Protein AF-A0A3M7MZZ8-F1 (afdb_monomer)

Sequence (251 aa):
MIARHSQVLQLNIEHDYDIMGRKTQTSWASGENPQFSILDRGLRELEDSIPDNFKMSAENTYLFKSCARLNLYFGLHILIAQSFNDLYRIGVSQLVFPYHATKWIRENAPREFIKDAHRMCASKAVYIGSLLKDIWHCDKSSIVDVPYVQHAQVCSSVLVSSLISWKEPEPLLPEVSYQDYRETLESNVRILAYLKKYIKADLYYESANQALKRFNEAFSPTMMVQPQHHRHGSWTATTQVNSGSSNLTLV

Secondary structure (DSSP, 8-state):
-HHHHHHHHHHHHHHHHHHHTS-----GGGSS-HHHHHHHHHHHHHHHT--GGGSS-HHHHHHHHHTT-HHHHHHHHHHHHHHHHHHHGGGSTTSSSSGGGGHHHHHHS-HHHHHHHHHHHHHHHHHHHHHHHHHHHH-GGGG-SHHHHHHHHHHHHHHHHHHHH---SS-SSTTS-HHHHHHHHHHHHHHHHHHTTTS--HHHHHHHHHHHHHHHHHS-GGGS-PPP-----------------------

Foldseek 3Di:
DVVVVVVVLVVVLVVVCVVLVPDDPPPCVVPDPVVLVVLVVVLVVVVVPQDPLLDDDPVSCVVCVVVVNNLVSLVVLLVSLVSLLSSLVLLFAPLRPPRVSSVCVVVPPDPVSSLVSLLSLQVSLLVNLVSLLVCCVSPLVSCQDPVNLVSLLSSLQSNLRSQVRDDDPDDSDVVADLVSNLVSLVSSLVSLVVNVVRDVRVVSSVSSVVSSVSSCVRDPPVVVDDDDDDDDDDDDDDDDDDDDDDDDDDD

Nearest PDB structures (foldseek):
  1bg1-assembly1_A  TM=2.992E-01  e=1.404E-01  Mus musculus
  5a6c-assembly2_A  TM=2.402E-01  e=2.350E+00  Homo sapiens
  4hax-assembly1_C  TM=3.143E-01  e=8.178E+00  Saccharomyces cerevisiae
  4hat-assembly1_C  TM=2.785E-01  e=9.838E+00  Saccharomyces cerevisiae

pLDDT: mean 80.53, std 25.8, range [26.39, 98.81]

Radius of gyration: 26.58 Å; Cα contacts (8 Å, |Δi|>4): 213; chains: 1; bounding box: 49×80×91 Å

Structure (mmCIF, N/CA/C/O backbone):
data_AF-A0A3M7MZZ8-F1
#
_entry.id   AF-A0A3M7MZZ8-F1
#
loop_
_atom_site.group_PDB
_atom_site.id
_atom_site.type_symbol
_atom_site.label_atom_id
_atom_site.label_alt_id
_atom_site.label_comp_id
_atom_site.label_asym_id
_atom_site.label_entity_id
_atom_site.label_seq_id
_atom_site.pdbx_PDB_ins_code
_atom_site.Cartn_x
_atom_site.Cartn_y
_atom_site.Cartn_z
_atom_site.occupancy
_atom_site.B_iso_or_equiv
_atom_site.auth_seq_id
_atom_site.auth_comp_id
_atom_site.auth_asym_id
_atom_site.auth_atom_id
_atom_site.pdbx_PDB_model_num
ATOM 1 N N . MET A 1 1 ? 5.762 -12.741 17.810 1.00 33.94 1 MET A N 1
ATOM 2 C CA . MET A 1 1 ? 6.434 -13.411 16.667 1.00 33.94 1 MET A CA 1
ATOM 3 C C . MET A 1 1 ? 6.433 -12.564 15.391 1.00 33.94 1 MET A C 1
ATOM 5 O O . MET A 1 1 ? 7.463 -12.508 14.735 1.00 33.94 1 MET A O 1
ATOM 9 N N . ILE A 1 2 ? 5.342 -11.852 15.076 1.00 34.00 2 ILE A N 1
ATOM 10 C CA . ILE A 1 2 ? 5.216 -11.002 13.872 1.00 34.00 2 ILE A CA 1
ATOM 11 C C . ILE A 1 2 ? 5.988 -9.668 13.997 1.00 34.00 2 ILE A C 1
ATOM 13 O O . ILE A 1 2 ? 6.637 -9.244 13.049 1.00 34.00 2 ILE A O 1
ATOM 17 N N . ALA A 1 3 ? 6.070 -9.075 15.195 1.00 30.12 3 ALA A N 1
ATOM 18 C CA . ALA A 1 3 ? 6.896 -7.880 15.440 1.00 30.12 3 ALA A CA 1
ATOM 19 C C . ALA A 1 3 ? 8.407 -8.105 15.196 1.00 30.12 3 ALA A C 1
ATOM 21 O O . ALA A 1 3 ? 9.113 -7.190 14.781 1.00 30.12 3 ALA A O 1
ATOM 22 N N . ARG A 1 4 ? 8.896 -9.345 15.377 1.00 30.53 4 ARG A N 1
ATOM 23 C CA . ARG A 1 4 ? 10.274 -9.716 15.012 1.00 30.53 4 ARG A CA 1
ATOM 24 C C . ARG A 1 4 ? 10.478 -9.775 13.495 1.00 30.53 4 ARG A C 1
ATOM 26 O O . ARG A 1 4 ? 11.573 -9.477 13.052 1.00 30.53 4 ARG A O 1
ATOM 33 N N . HIS A 1 5 ? 9.451 -10.088 12.703 1.00 34.69 5 HIS A N 1
ATOM 34 C CA . HIS A 1 5 ? 9.566 -10.115 11.238 1.00 34.69 5 HIS A CA 1
ATOM 35 C C . HIS A 1 5 ? 9.624 -8.707 10.627 1.00 34.69 5 HIS A C 1
ATOM 37 O O . HIS A 1 5 ? 10.375 -8.490 9.684 1.00 34.69 5 HIS A O 1
ATOM 43 N N . SER A 1 6 ? 8.920 -7.730 11.208 1.00 35.19 6 SER A N 1
ATOM 44 C CA . SER A 1 6 ? 9.017 -6.321 10.787 1.00 35.19 6 SER A CA 1
ATOM 45 C C . SER A 1 6 ? 10.407 -5.725 11.074 1.00 35.19 6 SER A C 1
ATOM 47 O O . SER A 1 6 ? 10.999 -5.091 10.202 1.00 35.19 6 SER A O 1
ATOM 49 N N . GLN A 1 7 ? 10.994 -6.021 12.244 1.00 35.12 7 GLN A N 1
ATOM 50 C CA . GLN A 1 7 ? 12.384 -5.646 12.542 1.00 35.12 7 GLN A CA 1
ATOM 51 C C . GLN A 1 7 ? 13.402 -6.385 11.662 1.00 35.12 7 GLN A C 1
ATOM 53 O O . GLN A 1 7 ? 14.399 -5.788 11.274 1.00 35.12 7 GLN A O 1
ATOM 58 N N . VAL A 1 8 ? 13.147 -7.646 11.293 1.00 35.00 8 VAL A N 1
ATOM 59 C CA . VAL A 1 8 ? 13.994 -8.398 10.351 1.00 35.00 8 VAL A CA 1
ATOM 60 C C . VAL A 1 8 ? 13.926 -7.811 8.935 1.00 35.00 8 VAL A C 1
ATOM 62 O O . VAL A 1 8 ? 14.954 -7.751 8.276 1.00 35.00 8 VAL A O 1
ATOM 65 N N . LEU A 1 9 ? 12.785 -7.282 8.476 1.00 40.28 9 LEU A N 1
ATOM 66 C CA . LEU A 1 9 ? 12.698 -6.600 7.173 1.00 40.28 9 LEU A CA 1
ATOM 67 C C . LEU A 1 9 ? 13.412 -5.237 7.152 1.00 40.28 9 LEU A C 1
ATOM 69 O O . LEU A 1 9 ? 13.954 -4.860 6.116 1.00 40.28 9 LEU A O 1
ATOM 73 N N . GLN A 1 10 ? 13.470 -4.516 8.280 1.00 40.41 10 GLN A N 1
ATOM 74 C CA . GLN A 1 10 ? 14.306 -3.311 8.406 1.00 40.41 10 GLN A CA 1
ATOM 75 C C . GLN A 1 10 ? 15.803 -3.639 8.543 1.00 40.41 10 GLN A C 1
ATOM 77 O O . GLN A 1 10 ? 16.621 -2.929 7.966 1.00 40.41 10 GLN A O 1
ATOM 82 N N . LEU A 1 11 ? 16.166 -4.723 9.241 1.00 33.41 11 LEU A N 1
ATOM 83 C CA . LEU A 1 11 ? 17.559 -5.164 9.413 1.00 33.41 11 LEU A CA 1
ATOM 84 C C . LEU A 1 11 ? 18.133 -5.887 8.180 1.00 33.41 11 LEU A C 1
ATOM 86 O O . LEU A 1 11 ? 19.335 -5.817 7.940 1.00 33.41 11 LEU A O 1
ATOM 90 N N . ASN A 1 12 ? 17.302 -6.523 7.349 1.00 36.12 12 ASN A N 1
ATOM 91 C CA . ASN A 1 12 ? 17.760 -7.176 6.116 1.00 36.12 12 ASN A CA 1
ATOM 92 C C . ASN A 1 12 ? 18.208 -6.177 5.037 1.00 36.12 12 ASN A C 1
ATOM 94 O O . ASN A 1 12 ? 19.009 -6.535 4.181 1.00 36.12 12 ASN A O 1
ATOM 98 N N . ILE A 1 13 ? 17.785 -4.910 5.111 1.00 43.84 13 ILE A N 1
ATOM 99 C CA . ILE A 1 13 ? 18.249 -3.860 4.187 1.00 43.84 13 ILE A CA 1
ATOM 100 C C . ILE A 1 13 ? 19.745 -3.553 4.395 1.00 43.84 13 ILE A C 1
ATOM 102 O O . ILE A 1 13 ? 20.437 -3.222 3.435 1.00 43.84 13 ILE A O 1
ATOM 106 N N . GLU A 1 14 ? 20.272 -3.711 5.615 1.00 34.78 14 GLU A N 1
ATOM 107 C CA . GLU A 1 14 ? 21.707 -3.535 5.890 1.00 34.78 14 GLU A CA 1
ATOM 108 C C . GLU A 1 14 ? 22.535 -4.785 5.537 1.00 34.78 14 GLU A C 1
ATOM 110 O O . GLU A 1 14 ? 23.723 -4.667 5.245 1.00 34.78 14 GLU A O 1
ATOM 115 N N . HIS A 1 15 ? 21.918 -5.973 5.490 1.00 34.38 15 HIS A N 1
ATOM 116 C CA . HIS A 1 15 ? 22.595 -7.226 5.127 1.00 34.38 15 HIS A CA 1
ATOM 117 C C . HIS A 1 15 ? 22.582 -7.531 3.616 1.00 34.38 15 HIS A C 1
ATOM 119 O O . HIS A 1 15 ? 23.503 -8.174 3.111 1.00 34.38 15 HIS A O 1
ATOM 125 N N . ASP A 1 16 ? 21.610 -7.008 2.863 1.00 39.75 16 ASP A N 1
ATOM 126 C CA . ASP A 1 16 ? 21.514 -7.211 1.407 1.00 39.75 16 ASP A CA 1
ATOM 127 C C . ASP A 1 16 ? 22.586 -6.460 0.600 1.00 39.75 16 ASP A C 1
ATOM 129 O O . ASP A 1 16 ? 22.846 -6.801 -0.559 1.00 39.75 16 ASP A O 1
ATOM 133 N N . TYR A 1 17 ? 23.269 -5.484 1.209 1.00 38.72 17 TYR A N 1
ATOM 134 C CA . TYR A 1 17 ? 24.419 -4.818 0.591 1.00 38.72 17 TYR A CA 1
ATOM 135 C C . TYR A 1 17 ? 25.574 -5.792 0.309 1.00 38.72 17 TYR A C 1
ATOM 137 O O . TYR A 1 17 ? 26.257 -5.663 -0.710 1.00 38.72 17 TYR A O 1
ATOM 145 N N . ASP A 1 18 ? 25.759 -6.797 1.170 1.00 37.16 18 ASP A N 1
ATOM 146 C CA . ASP A 1 18 ? 26.843 -7.778 1.047 1.00 37.16 18 ASP A CA 1
ATOM 147 C C . ASP A 1 18 ? 26.506 -8.921 0.074 1.00 37.16 18 ASP A C 1
ATOM 149 O O . ASP A 1 18 ? 27.400 -9.463 -0.584 1.00 37.16 18 ASP A O 1
ATOM 153 N N . ILE A 1 19 ? 25.220 -9.259 -0.079 1.00 41.22 19 ILE A N 1
ATOM 154 C CA . ILE A 1 19 ? 24.767 -10.335 -0.975 1.00 41.22 19 ILE A CA 1
ATOM 155 C C . ILE A 1 19 ? 24.619 -9.826 -2.416 1.00 41.22 19 ILE A C 1
ATOM 157 O O . ILE A 1 19 ? 25.086 -10.485 -3.345 1.00 41.22 19 ILE A O 1
ATOM 161 N N . MET A 1 20 ? 24.057 -8.629 -2.628 1.00 43.12 20 MET A N 1
ATOM 162 C CA . MET A 1 20 ? 23.896 -8.065 -3.979 1.00 43.12 20 MET A CA 1
ATOM 163 C C . MET A 1 20 ? 25.170 -7.398 -4.528 1.00 43.12 20 MET A C 1
ATOM 165 O O . MET A 1 20 ? 25.298 -7.214 -5.739 1.00 43.12 20 MET A O 1
ATOM 169 N N . GLY A 1 21 ? 26.143 -7.071 -3.666 1.00 38.62 21 GLY A N 1
ATOM 170 C CA . GLY A 1 21 ? 27.439 -6.507 -4.064 1.00 38.62 21 GLY A CA 1
ATOM 171 C C . GLY A 1 21 ? 28.430 -7.527 -4.643 1.00 38.62 21 GLY A C 1
ATOM 172 O O . GLY A 1 21 ? 29.373 -7.149 -5.344 1.00 38.62 21 GLY A O 1
ATOM 173 N N . ARG A 1 22 ? 28.232 -8.832 -4.410 1.00 36.34 22 ARG A N 1
ATOM 174 C CA . ARG A 1 22 ? 29.107 -9.888 -4.941 1.00 36.34 22 ARG A CA 1
ATOM 175 C C . ARG A 1 22 ? 28.478 -10.587 -6.142 1.00 36.34 22 ARG A C 1
ATOM 177 O O . ARG A 1 22 ? 27.839 -11.620 -6.017 1.00 36.34 22 ARG A O 1
ATOM 184 N N . LYS A 1 23 ? 28.786 -10.061 -7.332 1.00 43.84 23 LYS A N 1
ATOM 185 C CA . LYS A 1 23 ? 28.820 -10.803 -8.607 1.00 43.84 23 LYS A CA 1
ATOM 186 C C . LYS A 1 23 ? 27.621 -11.728 -8.860 1.00 43.84 23 LYS A C 1
ATOM 188 O O . LYS A 1 23 ? 27.769 -12.944 -8.892 1.00 43.84 23 LYS A O 1
ATOM 193 N N . THR A 1 24 ? 26.483 -11.166 -9.230 1.00 41.25 24 THR A N 1
ATOM 194 C CA . THR A 1 24 ? 25.637 -11.831 -10.227 1.00 41.25 24 THR A CA 1
ATOM 195 C C . THR A 1 24 ? 25.109 -10.780 -11.183 1.00 41.25 24 THR A C 1
ATOM 197 O O . THR A 1 24 ? 24.074 -10.157 -10.992 1.00 41.25 24 THR A O 1
ATOM 200 N N . GLN A 1 25 ? 25.871 -10.580 -12.254 1.00 47.16 25 GLN A N 1
ATOM 201 C CA . GLN A 1 25 ? 25.348 -10.080 -13.515 1.00 47.16 25 GLN A CA 1
ATOM 202 C C . GLN A 1 25 ? 24.373 -11.156 -14.020 1.00 47.16 25 GLN A C 1
ATOM 204 O O . GLN A 1 25 ? 24.741 -12.017 -14.815 1.00 47.16 25 GLN A O 1
ATOM 209 N N . THR A 1 26 ? 23.173 -11.213 -13.435 1.00 49.47 26 THR A N 1
ATOM 210 C CA . THR A 1 26 ? 22.144 -12.194 -13.788 1.00 49.47 26 THR A CA 1
ATOM 211 C C . THR A 1 26 ? 21.752 -11.945 -15.228 1.00 49.47 26 THR A C 1
ATOM 213 O O . THR A 1 26 ? 21.065 -10.979 -15.544 1.00 49.47 26 THR A O 1
ATOM 216 N N . SER A 1 27 ? 22.229 -12.804 -16.118 1.00 45.00 27 SER A N 1
ATOM 217 C CA . SER A 1 27 ? 21.781 -12.826 -17.496 1.00 45.00 27 SER A CA 1
ATOM 218 C C . SER A 1 27 ? 20.291 -13.158 -17.505 1.00 45.00 27 SER A C 1
ATOM 220 O O . SER A 1 27 ? 19.900 -14.312 -17.342 1.00 45.00 27 SER A O 1
ATOM 222 N N . TRP A 1 28 ? 19.451 -12.147 -17.729 1.00 55.78 28 TRP A N 1
ATOM 223 C CA . TRP A 1 28 ? 18.026 -12.329 -18.024 1.00 55.78 28 TRP A CA 1
ATOM 224 C C . TRP A 1 28 ? 17.797 -13.183 -19.290 1.00 55.78 28 TRP A C 1
ATOM 226 O O . TRP A 1 28 ? 16.664 -13.551 -19.584 1.00 55.78 28 TRP A O 1
ATOM 236 N N . ALA A 1 29 ? 18.863 -13.536 -20.026 1.00 48.47 29 ALA A N 1
ATOM 237 C CA . ALA A 1 29 ? 18.824 -14.274 -21.286 1.00 48.47 29 ALA A CA 1
ATOM 238 C C . ALA A 1 29 ? 18.374 -15.742 -21.170 1.00 48.47 29 ALA A C 1
ATOM 240 O O . ALA A 1 29 ? 18.301 -16.415 -22.192 1.00 48.47 29 ALA A O 1
ATOM 241 N N . SER A 1 30 ? 18.076 -16.249 -19.968 1.00 48.59 30 SER A N 1
ATOM 242 C CA . SER A 1 30 ? 17.562 -17.619 -19.781 1.00 48.59 30 SER A CA 1
ATOM 243 C C . SER A 1 30 ? 16.111 -17.707 -19.304 1.00 48.59 30 SER A C 1
ATOM 245 O O . SER A 1 30 ? 15.612 -18.814 -19.145 1.00 48.59 30 SER A O 1
ATOM 247 N N . GLY A 1 31 ? 15.406 -16.575 -19.184 1.00 51.03 31 GLY A N 1
ATOM 248 C CA . GLY A 1 31 ? 14.021 -16.563 -18.714 1.00 51.03 31 GLY A CA 1
ATOM 249 C C . GLY A 1 31 ? 13.949 -16.809 -17.207 1.00 51.03 31 GLY A C 1
ATOM 250 O O . GLY A 1 31 ? 14.299 -17.874 -16.722 1.00 51.03 31 GLY A O 1
ATOM 251 N N . GLU A 1 32 ? 13.477 -15.793 -16.487 1.00 54.28 32 GLU A N 1
ATOM 252 C CA . GLU A 1 32 ? 13.214 -15.797 -15.043 1.00 54.28 32 GLU A CA 1
ATOM 253 C C . GLU A 1 32 ? 14.452 -15.857 -14.134 1.00 54.28 32 GLU A C 1
ATOM 255 O O . GLU A 1 32 ? 15.267 -16.774 -14.156 1.00 54.28 32 GLU A O 1
ATOM 260 N N . ASN A 1 33 ? 14.577 -14.862 -13.252 1.00 65.12 33 ASN A N 1
ATOM 261 C CA . ASN A 1 33 ? 15.426 -15.008 -12.079 1.00 65.12 33 ASN A CA 1
ATOM 262 C C . ASN A 1 33 ? 14.753 -16.054 -11.167 1.00 65.12 33 ASN A C 1
ATOM 264 O O . ASN A 1 33 ? 13.682 -15.755 -10.625 1.00 65.12 33 ASN A O 1
ATOM 268 N N . PRO A 1 34 ? 15.342 -17.251 -10.978 1.00 73.69 34 PRO A N 1
ATOM 269 C CA . PRO A 1 34 ? 14.667 -18.360 -10.308 1.00 73.69 34 PRO A CA 1
ATOM 270 C C . PRO A 1 34 ? 14.325 -18.031 -8.853 1.00 73.69 34 PRO A C 1
ATOM 272 O O . PRO A 1 34 ? 13.354 -18.546 -8.312 1.00 73.69 34 PRO A O 1
ATOM 275 N N . GLN A 1 35 ? 15.084 -17.142 -8.208 1.00 84.56 35 GLN A N 1
ATOM 276 C CA . GLN A 1 35 ? 14.791 -16.728 -6.841 1.00 84.56 35 GLN A CA 1
ATOM 277 C C . GLN A 1 35 ? 13.579 -15.793 -6.777 1.00 84.56 35 GLN A C 1
ATOM 279 O O . GLN A 1 35 ? 12.748 -15.938 -5.882 1.00 84.56 35 GLN A O 1
ATOM 284 N N . PHE A 1 36 ? 13.448 -14.865 -7.731 1.00 88.75 36 PHE A N 1
ATOM 285 C CA . PHE A 1 36 ? 12.290 -13.973 -7.795 1.00 88.75 36 PHE A CA 1
ATOM 286 C C . PHE A 1 36 ? 11.003 -14.763 -8.049 1.00 88.75 36 PHE A C 1
ATOM 288 O O . PHE A 1 36 ? 10.022 -14.557 -7.342 1.00 88.75 36 PHE A O 1
ATOM 295 N N . SER A 1 37 ? 11.013 -15.698 -9.006 1.00 89.00 37 SER A N 1
ATOM 296 C CA . SER A 1 37 ? 9.823 -16.495 -9.331 1.00 89.00 37 SER A CA 1
ATOM 297 C C . SER A 1 37 ? 9.416 -17.439 -8.195 1.00 89.00 37 SER A C 1
ATOM 299 O O . SER A 1 37 ? 8.225 -17.615 -7.950 1.00 89.00 37 SER A O 1
ATOM 301 N N . ILE A 1 38 ? 10.375 -17.990 -7.438 1.00 91.56 38 ILE A N 1
ATOM 302 C CA . ILE A 1 38 ? 10.082 -18.759 -6.217 1.00 91.56 38 ILE A CA 1
ATOM 303 C C . ILE A 1 38 ? 9.394 -17.883 -5.162 1.00 91.56 38 ILE A C 1
ATOM 305 O O . ILE A 1 38 ? 8.401 -18.315 -4.578 1.00 91.56 38 ILE A O 1
ATOM 309 N N . LEU A 1 39 ? 9.906 -16.672 -4.915 1.00 94.06 39 LEU A N 1
ATOM 310 C CA . LEU A 1 39 ? 9.323 -15.754 -3.933 1.00 94.06 39 LEU A CA 1
ATOM 311 C C . LEU A 1 39 ? 7.936 -15.266 -4.364 1.00 94.06 39 LEU A C 1
ATOM 313 O O . LEU A 1 39 ? 7.021 -15.265 -3.546 1.00 94.06 39 LEU A O 1
ATOM 317 N N . ASP A 1 40 ? 7.764 -14.906 -5.637 1.00 94.94 40 ASP A N 1
ATOM 318 C CA . ASP A 1 40 ? 6.468 -14.491 -6.181 1.00 94.94 40 ASP A CA 1
ATOM 319 C C . ASP A 1 40 ? 5.429 -15.608 -6.056 1.00 94.94 40 ASP A C 1
ATOM 321 O O . ASP A 1 40 ? 4.348 -15.388 -5.509 1.00 94.94 40 ASP A O 1
ATOM 325 N N . ARG A 1 41 ? 5.781 -16.832 -6.474 1.00 96.06 41 ARG A N 1
ATOM 326 C CA . ARG A 1 41 ? 4.903 -17.997 -6.327 1.00 96.06 41 ARG A CA 1
ATOM 327 C C . ARG A 1 41 ? 4.545 -18.241 -4.863 1.00 96.06 41 ARG A C 1
ATOM 329 O O . ARG A 1 41 ? 3.370 -18.399 -4.557 1.00 96.06 41 ARG A O 1
ATOM 336 N N . GLY A 1 42 ? 5.527 -18.212 -3.962 1.00 96.56 42 GLY A N 1
ATOM 337 C CA . GLY A 1 42 ? 5.287 -18.407 -2.533 1.00 96.56 42 GLY A CA 1
ATOM 338 C C . GLY A 1 42 ? 4.362 -17.346 -1.923 1.00 96.56 42 GLY A C 1
ATOM 339 O O . GLY A 1 42 ? 3.523 -17.678 -1.090 1.00 96.56 42 GLY A O 1
ATOM 340 N N . LEU A 1 43 ? 4.463 -16.081 -2.351 1.00 96.56 43 LEU A N 1
ATOM 341 C CA . LEU A 1 43 ? 3.554 -15.020 -1.902 1.00 96.56 43 LEU A CA 1
ATOM 342 C C . LEU A 1 43 ? 2.126 -15.212 -2.416 1.00 96.56 43 LEU A C 1
ATOM 344 O O . LEU A 1 43 ? 1.181 -14.978 -1.665 1.00 96.56 43 LEU A O 1
ATOM 348 N N . ARG A 1 44 ? 1.964 -15.650 -3.667 1.00 97.50 44 ARG A N 1
ATOM 349 C CA . ARG A 1 44 ? 0.646 -15.962 -4.238 1.00 97.50 44 ARG A CA 1
ATOM 350 C C . ARG A 1 44 ? 0.007 -17.155 -3.541 1.00 97.50 44 ARG A C 1
ATOM 352 O O . ARG A 1 44 ? -1.123 -17.048 -3.093 1.00 97.50 44 ARG A O 1
ATOM 359 N N . GLU A 1 45 ? 0.759 -18.237 -3.350 1.00 97.81 45 GLU A N 1
ATOM 360 C CA . GLU A 1 45 ? 0.306 -19.408 -2.589 1.00 97.81 45 GLU A CA 1
ATOM 361 C C . GLU A 1 45 ? -0.093 -19.027 -1.155 1.00 97.81 45 GLU A C 1
ATOM 363 O O . GLU A 1 45 ? -1.104 -19.507 -0.646 1.00 97.81 45 GLU A O 1
ATOM 368 N N . LEU A 1 46 ? 0.657 -18.125 -0.508 1.00 96.38 46 LEU A N 1
ATOM 369 C CA . LEU A 1 46 ? 0.307 -17.605 0.813 1.00 96.38 46 LEU A CA 1
ATOM 370 C C . LEU A 1 46 ? -1.010 -16.813 0.791 1.00 96.38 46 LEU A C 1
ATOM 372 O O . LEU A 1 46 ? -1.861 -17.051 1.647 1.00 96.38 46 LEU A O 1
ATOM 376 N N . GLU A 1 47 ? -1.185 -15.894 -0.162 1.00 96.81 47 GLU A N 1
ATOM 377 C CA . GLU A 1 47 ? -2.418 -15.109 -0.328 1.00 96.81 47 GLU A CA 1
ATOM 378 C C . GLU A 1 47 ? -3.630 -16.014 -0.626 1.00 96.81 47 GLU A C 1
ATOM 380 O O . GLU A 1 47 ? -4.683 -15.858 -0.006 1.00 96.81 47 GLU A O 1
ATOM 385 N N . ASP A 1 48 ? -3.459 -17.026 -1.477 1.00 97.06 48 ASP A N 1
ATOM 386 C CA . ASP A 1 48 ? -4.505 -17.990 -1.840 1.00 97.06 48 ASP A CA 1
ATOM 387 C C . ASP A 1 48 ? -4.846 -18.961 -0.697 1.00 97.06 48 ASP A C 1
ATOM 389 O O . ASP A 1 48 ? -5.973 -19.454 -0.606 1.00 97.06 48 ASP A O 1
ATOM 393 N N . SER A 1 49 ? -3.898 -19.217 0.211 1.00 97.12 49 SER A N 1
ATOM 394 C CA . SER A 1 49 ? -4.096 -20.100 1.368 1.00 97.12 49 SER A CA 1
ATOM 395 C C . SER A 1 49 ? -4.928 -19.484 2.499 1.00 97.12 49 SER A C 1
ATOM 397 O O . SER A 1 49 ? -5.253 -20.187 3.460 1.00 97.12 49 SER A O 1
ATOM 399 N N . ILE A 1 50 ? -5.277 -18.191 2.416 1.00 96.75 50 ILE A N 1
ATOM 400 C CA . ILE A 1 50 ? -6.092 -17.518 3.436 1.00 96.75 50 ILE A CA 1
ATOM 401 C C . ILE A 1 50 ? -7.463 -18.215 3.517 1.00 96.75 50 ILE A C 1
ATOM 403 O O . ILE A 1 50 ? -8.221 -18.188 2.542 1.00 96.75 50 ILE A O 1
ATOM 407 N N . PRO A 1 51 ? -7.836 -18.796 4.674 1.00 97.06 51 PRO A N 1
ATOM 408 C CA . PRO A 1 51 ? -9.123 -19.468 4.813 1.00 97.06 51 PRO A CA 1
ATOM 409 C C . PRO A 1 51 ? -10.301 -18.497 4.648 1.00 97.06 51 PRO A C 1
ATOM 411 O O . PRO A 1 51 ? -10.186 -17.315 4.976 1.00 97.06 51 PRO A O 1
ATOM 414 N N . ASP A 1 52 ? -11.462 -18.984 4.202 1.00 97.19 52 ASP A N 1
ATOM 415 C CA . ASP A 1 52 ? -12.620 -18.128 3.883 1.00 97.19 52 ASP A CA 1
ATOM 416 C C . ASP A 1 52 ? -13.100 -17.275 5.065 1.00 97.19 52 ASP A C 1
ATOM 418 O O . ASP A 1 52 ? -13.481 -16.120 4.886 1.00 97.19 52 ASP A O 1
ATOM 422 N N . ASN A 1 53 ? -13.006 -17.790 6.292 1.00 95.50 53 ASN A N 1
ATOM 423 C CA . ASN A 1 53 ? -13.335 -17.046 7.511 1.00 95.50 53 ASN A CA 1
ATOM 424 C C . ASN A 1 53 ? -12.302 -15.961 7.879 1.00 95.50 53 ASN A C 1
ATOM 426 O O . ASN A 1 53 ? -12.512 -15.229 8.839 1.00 95.50 53 ASN A O 1
ATOM 430 N N . PHE A 1 54 ? -11.192 -15.858 7.145 1.00 96.50 54 PHE A N 1
ATOM 431 C CA . PHE A 1 54 ? -10.186 -14.801 7.263 1.00 96.50 54 PHE A CA 1
ATOM 432 C C . PHE A 1 54 ? -10.090 -13.920 6.010 1.00 96.50 54 PHE A C 1
ATOM 434 O O . PHE A 1 54 ? -9.383 -12.913 6.049 1.00 96.50 54 PHE A O 1
ATOM 441 N N . LYS A 1 55 ? -10.793 -14.235 4.914 1.00 97.00 55 LYS A N 1
ATOM 442 C CA . LYS A 1 55 ? -10.851 -13.369 3.724 1.00 97.00 55 LYS A CA 1
ATOM 443 C C . LYS A 1 55 ? -11.579 -12.065 4.033 1.00 97.00 55 LYS A C 1
ATOM 445 O O . LYS A 1 55 ? -12.455 -12.042 4.899 1.00 97.00 55 LYS A O 1
ATOM 450 N N . MET A 1 56 ? -11.223 -10.985 3.336 1.00 97.38 56 MET A N 1
ATOM 451 C CA . MET A 1 56 ? -11.896 -9.689 3.472 1.00 97.38 56 MET A CA 1
ATOM 452 C C . MET A 1 56 ? -13.355 -9.785 3.014 1.00 97.38 56 MET A C 1
ATOM 454 O O . MET A 1 56 ? -13.625 -10.050 1.847 1.00 97.38 56 MET A O 1
ATOM 458 N N . SER A 1 57 ? -14.292 -9.586 3.942 1.00 97.25 57 SER A N 1
ATOM 459 C CA . SER A 1 57 ? -15.729 -9.473 3.664 1.00 97.25 57 SER A CA 1
ATOM 460 C C . SER A 1 57 ? -16.424 -8.640 4.742 1.00 97.25 57 SER A C 1
ATOM 462 O O . SER A 1 57 ? -15.866 -8.415 5.823 1.00 97.25 57 SER A O 1
ATOM 464 N N . ALA A 1 58 ? -17.648 -8.182 4.474 1.00 96.69 58 ALA A N 1
ATOM 465 C CA . ALA A 1 58 ? -18.434 -7.431 5.453 1.00 96.69 58 ALA A CA 1
ATOM 466 C C . ALA A 1 58 ? -18.785 -8.293 6.681 1.00 96.69 58 ALA A C 1
ATOM 468 O O . ALA A 1 58 ? -18.705 -7.823 7.818 1.00 96.69 58 ALA A O 1
ATOM 469 N N . GLU A 1 59 ? -19.107 -9.568 6.458 1.00 97.25 59 GLU A N 1
ATOM 470 C CA . GLU A 1 59 ? -19.465 -10.543 7.492 1.00 97.25 59 GLU A CA 1
ATOM 471 C C . GLU A 1 59 ? -18.280 -10.814 8.419 1.00 97.25 59 GLU A C 1
ATOM 473 O O . GLU A 1 59 ? -18.401 -10.703 9.641 1.00 97.25 59 GLU A O 1
ATOM 478 N N . ASN A 1 60 ? -17.110 -11.102 7.842 1.00 97.88 60 ASN A N 1
ATOM 479 C CA . ASN A 1 60 ? -15.897 -11.342 8.613 1.00 97.88 60 ASN A CA 1
ATOM 480 C C . ASN A 1 60 ? -15.463 -10.062 9.344 1.00 97.88 60 ASN A C 1
ATOM 482 O O . ASN A 1 60 ? -15.158 -10.113 10.533 1.00 97.88 60 ASN A O 1
ATOM 486 N N . THR A 1 61 ? -15.530 -8.894 8.695 1.00 97.44 61 THR A N 1
ATOM 487 C CA . THR A 1 61 ? -15.253 -7.596 9.338 1.00 97.44 61 THR A CA 1
ATOM 488 C C . THR A 1 61 ? -16.116 -7.388 10.584 1.00 97.44 61 THR A C 1
ATOM 490 O O . THR A 1 61 ? -15.599 -7.035 11.647 1.00 97.44 61 THR A O 1
ATOM 493 N N . TYR A 1 62 ? -17.424 -7.647 10.487 1.00 96.62 62 TYR A N 1
ATOM 494 C CA . TYR A 1 62 ? -18.338 -7.560 11.625 1.00 96.62 62 TYR A CA 1
ATOM 495 C C . TYR A 1 62 ? -17.970 -8.555 12.734 1.00 96.62 62 TYR A C 1
ATOM 497 O O . TYR A 1 62 ? -17.894 -8.178 13.907 1.00 96.62 62 TYR A O 1
ATOM 505 N N . LEU A 1 63 ? -17.676 -9.806 12.370 1.00 97.19 63 LEU A N 1
ATOM 506 C CA . LEU A 1 63 ? -17.289 -10.847 13.317 1.00 97.19 63 LEU A CA 1
ATOM 507 C C . LEU A 1 63 ? -16.007 -10.471 14.075 1.00 97.19 63 LEU A C 1
ATOM 509 O O . LEU A 1 63 ? -16.007 -10.446 15.306 1.00 97.19 63 LEU A O 1
ATOM 513 N N . PHE A 1 64 ? -14.940 -10.076 13.377 1.00 97.44 64 PHE A N 1
ATOM 514 C CA . PHE A 1 64 ? -13.683 -9.672 14.016 1.00 97.44 64 PHE A CA 1
ATOM 515 C C . PHE A 1 64 ? -13.813 -8.382 14.829 1.00 97.44 64 PHE A C 1
ATOM 517 O O . PHE A 1 64 ? -13.133 -8.246 15.851 1.00 97.44 64 PHE A O 1
ATOM 524 N N . LYS A 1 65 ? -14.714 -7.468 14.446 1.00 96.50 65 LYS A N 1
ATOM 525 C CA . LYS A 1 65 ? -15.076 -6.315 15.279 1.00 96.50 65 LYS A CA 1
ATOM 526 C C . LYS A 1 65 ? -15.732 -6.762 16.586 1.00 96.50 65 LYS A C 1
ATOM 528 O O . LYS A 1 65 ? -15.306 -6.319 17.649 1.00 96.50 65 LYS A O 1
ATOM 533 N N . SER A 1 66 ? -16.709 -7.670 16.528 1.00 96.25 66 SER A N 1
ATOM 534 C CA . SER A 1 66 ? -17.397 -8.192 17.721 1.00 96.25 66 SER A CA 1
ATOM 535 C C . SER A 1 66 ? -16.456 -8.934 18.680 1.00 96.25 66 SER A C 1
ATOM 537 O O . SER A 1 66 ? -16.651 -8.906 19.892 1.00 96.25 66 SER A O 1
ATOM 539 N N . CYS A 1 67 ? -15.386 -9.533 18.150 1.00 95.50 67 CYS A N 1
ATOM 540 C CA . CYS A 1 67 ? -14.357 -10.216 18.931 1.00 95.50 67 CYS A CA 1
ATOM 541 C C . CYS A 1 67 ? -13.192 -9.311 19.374 1.00 95.50 67 CYS A C 1
ATOM 543 O O . CYS A 1 67 ? -12.214 -9.837 19.904 1.00 95.50 67 CYS A O 1
ATOM 545 N N . ALA A 1 68 ? -13.250 -7.995 19.131 1.00 94.56 68 ALA A N 1
ATOM 546 C CA . ALA A 1 68 ? -12.167 -7.044 19.414 1.00 94.56 68 ALA A CA 1
ATOM 547 C C . ALA A 1 68 ? -10.808 -7.438 18.787 1.00 94.56 68 ALA A C 1
ATOM 549 O O . ALA A 1 68 ? -9.748 -7.273 19.388 1.00 94.56 68 ALA A O 1
ATOM 550 N N . ARG A 1 69 ? -10.840 -7.990 17.568 1.00 96.25 69 ARG A N 1
ATOM 551 C CA . ARG A 1 69 ? -9.663 -8.457 16.806 1.00 96.25 69 ARG A CA 1
ATOM 552 C C . ARG A 1 69 ? -9.544 -7.802 15.430 1.00 96.25 69 ARG A C 1
ATOM 554 O O . ARG A 1 69 ? -8.833 -8.305 14.562 1.00 96.25 69 ARG A O 1
ATOM 561 N N . LEU A 1 70 ? -10.243 -6.687 15.224 1.00 96.12 70 LEU A N 1
ATOM 562 C CA . LEU A 1 70 ? -10.297 -5.987 13.943 1.00 96.12 70 LEU A CA 1
ATOM 563 C C . LEU A 1 70 ? -8.900 -5.570 13.459 1.00 96.12 70 LEU A C 1
ATOM 565 O O . LEU A 1 70 ? -8.565 -5.750 12.293 1.00 96.12 70 LEU A O 1
ATOM 569 N N . ASN A 1 71 ? -8.047 -5.113 14.376 1.00 96.00 71 ASN A N 1
ATOM 570 C CA . ASN A 1 71 ? -6.664 -4.743 14.090 1.00 96.00 71 ASN A CA 1
ATOM 571 C C . ASN A 1 71 ? -5.811 -5.917 13.566 1.00 96.00 71 ASN A C 1
ATOM 573 O O . ASN A 1 71 ? -4.988 -5.734 12.676 1.00 96.00 71 ASN A O 1
ATOM 577 N N . LEU A 1 72 ? -5.990 -7.129 14.091 1.00 95.56 72 LEU A N 1
ATOM 578 C CA . LEU A 1 72 ? -5.262 -8.310 13.622 1.00 95.56 72 LEU A CA 1
ATOM 579 C C . LEU A 1 72 ? -5.788 -8.774 12.265 1.00 95.56 72 LEU A C 1
ATOM 581 O O . LEU A 1 72 ? -5.010 -9.161 11.397 1.00 95.56 72 LEU A O 1
ATOM 585 N N . TYR A 1 73 ? -7.106 -8.702 12.088 1.00 97.56 73 TYR A N 1
ATOM 586 C CA . TYR A 1 73 ? -7.782 -9.100 10.863 1.00 97.56 73 TYR A CA 1
ATOM 587 C C . TYR A 1 73 ? -7.364 -8.236 9.667 1.00 97.56 73 TYR A C 1
ATOM 589 O O . TYR A 1 73 ? -6.887 -8.772 8.673 1.00 97.56 73 TYR A O 1
ATOM 597 N N . PHE A 1 74 ? -7.432 -6.907 9.783 1.00 98.31 74 PHE A N 1
ATOM 598 C CA . PHE A 1 74 ? -6.928 -6.003 8.741 1.00 98.31 74 PHE A CA 1
ATOM 599 C C . PHE A 1 74 ? -5.404 -6.084 8.593 1.00 98.31 74 PHE A C 1
ATOM 601 O O . PHE A 1 74 ? -4.886 -6.079 7.475 1.00 98.31 74 PHE A O 1
ATOM 608 N N . GLY A 1 75 ? -4.682 -6.220 9.710 1.00 97.31 75 GLY A N 1
ATOM 609 C CA . GLY A 1 75 ? -3.224 -6.316 9.723 1.00 97.31 75 GLY A CA 1
ATOM 610 C C . GLY A 1 75 ? -2.686 -7.485 8.894 1.00 97.31 75 GLY A C 1
ATOM 611 O O . GLY A 1 75 ? -1.691 -7.313 8.197 1.00 97.31 75 GLY A O 1
ATOM 612 N N . LEU A 1 76 ? -3.360 -8.642 8.902 1.00 97.25 76 LEU A N 1
ATOM 613 C CA . LEU A 1 76 ? -2.999 -9.793 8.064 1.00 97.25 76 LEU A CA 1
ATOM 614 C C . LEU A 1 76 ? -2.937 -9.417 6.576 1.00 97.25 76 LEU A C 1
ATOM 616 O O . LEU A 1 76 ? -1.929 -9.655 5.914 1.00 97.25 76 LEU A O 1
ATOM 620 N N . HIS A 1 77 ? -4.001 -8.799 6.065 1.00 98.19 77 HIS A N 1
ATOM 621 C CA . HIS A 1 77 ? -4.118 -8.454 4.646 1.00 98.19 77 HIS A CA 1
ATOM 622 C C . HIS A 1 77 ? -3.152 -7.343 4.245 1.00 98.19 77 HIS A C 1
ATOM 624 O O . HIS A 1 77 ? -2.534 -7.413 3.183 1.00 98.19 77 HIS A O 1
ATOM 630 N N . ILE A 1 78 ? -2.948 -6.359 5.127 1.00 98.38 78 ILE A N 1
ATOM 631 C CA . ILE A 1 78 ? -1.957 -5.300 4.916 1.00 98.38 78 ILE A CA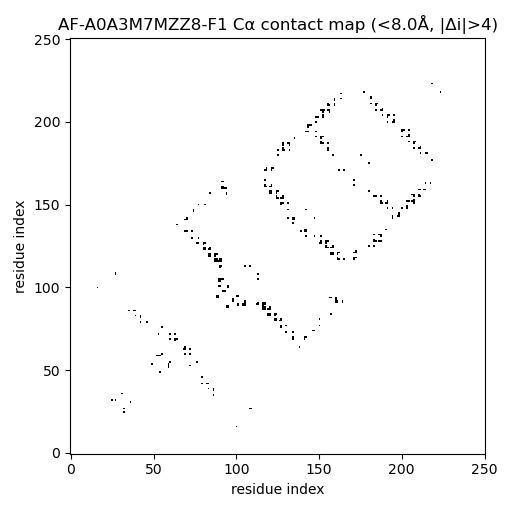 1
ATOM 632 C C . ILE A 1 78 ? -0.537 -5.884 4.837 1.00 98.38 78 ILE A C 1
ATOM 634 O O . ILE A 1 78 ? 0.231 -5.488 3.962 1.00 98.38 78 ILE A O 1
ATOM 638 N N . LEU A 1 79 ? -0.180 -6.840 5.701 1.00 97.06 79 LEU A N 1
ATOM 639 C CA . LEU A 1 79 ? 1.151 -7.463 5.704 1.00 97.06 79 LEU A CA 1
ATOM 640 C C . LEU A 1 79 ? 1.416 -8.302 4.448 1.00 97.06 79 LEU A C 1
ATOM 642 O O . LEU A 1 79 ? 2.520 -8.257 3.900 1.00 97.06 79 LEU A O 1
ATOM 646 N N . ILE A 1 80 ? 0.413 -9.038 3.967 1.00 97.38 80 ILE A N 1
ATOM 647 C CA . ILE A 1 80 ? 0.527 -9.805 2.719 1.00 97.38 80 ILE A CA 1
ATOM 648 C C . ILE A 1 80 ? 0.709 -8.846 1.537 1.00 97.38 80 ILE A C 1
ATOM 650 O O . ILE A 1 80 ? 1.658 -8.989 0.767 1.00 97.38 80 ILE A O 1
ATOM 654 N N . ALA A 1 81 ? -0.116 -7.799 1.441 1.00 98.06 81 ALA A N 1
ATOM 655 C CA . ALA A 1 81 ? 0.016 -6.785 0.397 1.00 98.06 81 ALA A CA 1
ATOM 656 C C . ALA A 1 81 ? 1.370 -6.053 0.447 1.00 98.06 81 ALA A C 1
ATOM 658 O O . ALA A 1 81 ? 1.986 -5.799 -0.589 1.00 98.06 81 ALA A O 1
ATOM 659 N N . GLN A 1 82 ? 1.875 -5.761 1.648 1.0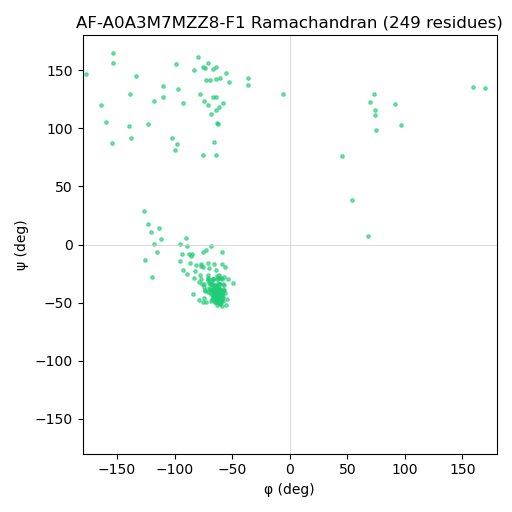0 96.88 82 GLN A N 1
ATOM 660 C CA . GLN A 1 82 ? 3.194 -5.161 1.834 1.00 96.88 82 GLN A CA 1
ATOM 661 C C . GLN A 1 82 ? 4.318 -6.093 1.362 1.00 96.88 82 GLN A C 1
ATOM 663 O O . GLN A 1 82 ? 5.294 -5.617 0.790 1.00 96.88 82 GLN A O 1
ATOM 668 N N . SER A 1 83 ? 4.170 -7.407 1.532 1.00 97.06 83 SER A N 1
ATOM 669 C CA . SER A 1 83 ? 5.175 -8.380 1.088 1.00 97.06 83 SER A CA 1
ATOM 670 C C . SER A 1 83 ? 5.342 -8.376 -0.437 1.00 97.06 83 SER A C 1
ATOM 672 O O . SER A 1 83 ? 6.463 -8.451 -0.937 1.00 97.06 83 SER A O 1
ATOM 674 N N . PHE A 1 84 ? 4.251 -8.179 -1.187 1.00 97.69 84 PHE A N 1
ATOM 675 C CA . PHE A 1 84 ? 4.324 -7.934 -2.631 1.00 97.69 84 PHE A CA 1
ATOM 676 C C . PHE A 1 84 ? 5.046 -6.621 -2.959 1.00 97.69 84 PHE A C 1
ATOM 678 O O . PHE A 1 84 ? 5.896 -6.604 -3.849 1.00 97.69 84 PHE A O 1
ATOM 685 N N . ASN A 1 85 ? 4.773 -5.533 -2.227 1.00 96.69 85 ASN A N 1
ATOM 686 C CA . ASN A 1 85 ? 5.519 -4.281 -2.404 1.00 96.69 85 ASN A CA 1
ATOM 687 C C . ASN A 1 85 ? 7.021 -4.479 -2.164 1.00 96.69 85 ASN A C 1
ATOM 689 O O . ASN A 1 85 ? 7.831 -3.981 -2.941 1.00 96.69 85 ASN A O 1
ATOM 693 N N . ASP A 1 86 ? 7.400 -5.216 -1.120 1.00 94.75 86 ASP A N 1
ATOM 694 C CA . ASP A 1 86 ? 8.803 -5.455 -0.778 1.00 94.75 86 ASP A CA 1
ATOM 695 C C . ASP A 1 86 ? 9.533 -6.333 -1.800 1.00 94.75 86 ASP A C 1
ATOM 697 O O . ASP A 1 86 ? 10.717 -6.103 -2.054 1.00 94.75 86 ASP A O 1
ATOM 701 N N . LEU A 1 87 ? 8.830 -7.268 -2.447 1.00 95.06 87 LEU A N 1
ATOM 702 C CA . LEU A 1 87 ? 9.379 -8.060 -3.546 1.00 95.06 87 LEU A CA 1
ATOM 703 C C . LEU A 1 87 ? 9.538 -7.228 -4.831 1.00 95.06 87 LEU A C 1
ATOM 705 O O . LEU A 1 87 ? 10.604 -7.223 -5.447 1.00 95.06 87 LEU A O 1
ATOM 709 N N . TYR A 1 88 ? 8.496 -6.497 -5.235 1.00 96.75 88 TYR A N 1
ATOM 710 C CA . TYR A 1 88 ? 8.451 -5.829 -6.542 1.00 96.75 88 TYR A CA 1
ATOM 711 C C . TYR A 1 88 ? 9.089 -4.432 -6.565 1.00 96.75 88 TYR A C 1
ATOM 713 O O . TYR A 1 88 ? 9.451 -3.947 -7.641 1.00 96.75 88 TYR A O 1
ATOM 721 N N . ARG A 1 89 ? 9.339 -3.796 -5.408 1.00 95.38 89 ARG A N 1
ATOM 722 C CA . ARG A 1 89 ? 9.961 -2.455 -5.336 1.00 95.38 89 ARG A CA 1
ATOM 723 C C . ARG A 1 89 ? 11.318 -2.353 -6.033 1.00 95.38 89 ARG A C 1
ATOM 725 O O . ARG A 1 89 ? 11.740 -1.252 -6.381 1.00 95.38 89 ARG A O 1
ATOM 732 N N . ILE A 1 90 ? 11.998 -3.476 -6.272 1.00 93.38 90 ILE A N 1
ATOM 733 C CA . ILE A 1 90 ? 13.269 -3.525 -7.007 1.00 93.38 90 ILE A CA 1
ATOM 734 C C . ILE A 1 90 ? 13.151 -2.982 -8.442 1.00 93.38 90 ILE A C 1
ATOM 736 O O . ILE A 1 90 ? 14.122 -2.429 -8.961 1.00 93.38 90 ILE A O 1
ATOM 740 N N . GLY A 1 91 ? 11.969 -3.090 -9.060 1.00 93.44 91 GLY A N 1
ATOM 741 C CA . GLY A 1 91 ? 11.688 -2.593 -10.410 1.00 93.44 91 GLY A CA 1
ATOM 742 C C . GLY A 1 91 ? 11.240 -1.129 -10.471 1.00 93.44 91 GLY A C 1
ATOM 743 O O . GLY A 1 91 ? 11.156 -0.565 -11.560 1.00 93.44 91 GLY A O 1
ATOM 744 N N . VAL A 1 92 ? 10.989 -0.483 -9.328 1.00 95.31 92 VAL A N 1
ATOM 745 C CA . VAL A 1 92 ? 10.421 0.872 -9.255 1.00 95.31 92 VAL A CA 1
ATOM 746 C C . VAL A 1 92 ? 11.471 1.867 -8.766 1.00 95.31 92 VAL A C 1
ATOM 748 O O . VAL A 1 92 ? 12.245 1.610 -7.840 1.00 95.31 92 VAL A O 1
ATOM 751 N N . SER A 1 93 ? 11.536 3.035 -9.404 1.00 91.75 93 SER A N 1
ATOM 752 C CA . SER A 1 93 ? 12.522 4.053 -9.030 1.00 91.75 93 SER A CA 1
ATOM 753 C C . SER A 1 93 ? 12.207 4.656 -7.660 1.00 91.75 93 SER A C 1
ATOM 755 O O . SER A 1 93 ? 11.055 4.931 -7.343 1.00 91.75 93 SER A O 1
ATOM 757 N N . GLN A 1 94 ? 13.253 4.926 -6.874 1.00 87.56 94 GLN A N 1
ATOM 758 C CA . GLN A 1 94 ? 13.183 5.572 -5.550 1.00 87.56 94 GLN A CA 1
ATOM 759 C C . GLN A 1 94 ? 12.518 4.755 -4.427 1.00 87.56 94 GLN A C 1
ATOM 761 O O . GLN A 1 94 ? 12.356 5.285 -3.332 1.00 87.56 94 GLN A O 1
ATOM 766 N N . LEU A 1 95 ? 12.182 3.478 -4.653 1.00 89.38 95 LEU A N 1
ATOM 767 C CA . LEU A 1 95 ? 11.606 2.616 -3.609 1.00 89.38 95 LEU A CA 1
ATOM 768 C C . LEU A 1 95 ? 12.611 1.732 -2.866 1.00 89.38 95 LEU A C 1
ATOM 770 O O . LEU A 1 95 ? 12.285 1.209 -1.804 1.00 89.38 95 LEU A O 1
ATOM 774 N N . VAL A 1 96 ? 13.833 1.586 -3.379 1.00 87.44 96 VAL A N 1
ATOM 775 C CA . VAL A 1 96 ? 14.921 0.895 -2.675 1.00 87.44 96 VAL A CA 1
ATOM 776 C C . VAL A 1 96 ? 15.958 1.918 -2.247 1.00 87.44 96 VAL A C 1
ATOM 778 O O . VAL A 1 96 ? 16.432 2.700 -3.075 1.00 87.44 96 VAL A O 1
ATOM 781 N N . PHE A 1 97 ? 16.305 1.911 -0.959 1.00 77.38 97 PHE A N 1
ATOM 782 C CA . PHE A 1 97 ? 17.419 2.690 -0.443 1.00 77.38 97 PHE A CA 1
ATOM 783 C C . PHE A 1 97 ? 18.674 1.812 -0.333 1.00 77.38 97 PHE A C 1
ATOM 785 O O . PHE A 1 97 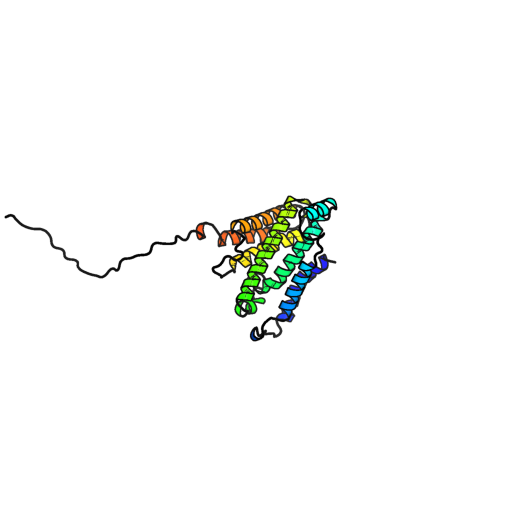? 18.591 0.716 0.216 1.00 77.38 97 PHE A O 1
ATOM 792 N N . PRO A 1 98 ? 19.831 2.304 -0.796 1.00 83.38 98 PRO A N 1
ATOM 793 C CA . PRO A 1 98 ? 19.996 3.520 -1.580 1.00 83.38 98 PRO A CA 1
ATOM 794 C C . PRO A 1 98 ? 19.541 3.309 -3.026 1.00 83.38 98 PRO A C 1
ATOM 796 O O . PRO A 1 98 ? 19.625 2.212 -3.572 1.00 83.38 98 PRO A O 1
ATOM 799 N N . TYR A 1 99 ? 19.101 4.391 -3.673 1.00 74.56 99 TYR A N 1
ATOM 800 C CA . TYR A 1 99 ? 18.485 4.364 -5.010 1.00 74.56 99 TYR A CA 1
ATOM 801 C C . TYR A 1 99 ? 19.282 3.572 -6.065 1.00 74.56 99 TYR A C 1
ATOM 803 O O . TYR A 1 99 ? 18.707 2.963 -6.975 1.00 74.56 99 TYR A O 1
ATOM 811 N N . HIS A 1 100 ? 20.612 3.585 -5.968 1.00 81.19 100 HIS A N 1
ATOM 812 C CA . HIS A 1 100 ? 21.493 2.928 -6.926 1.00 81.19 100 HIS A CA 1
ATOM 813 C C . HIS A 1 100 ? 21.569 1.402 -6.758 1.00 81.19 100 HIS A C 1
ATOM 815 O O . HIS A 1 100 ? 21.950 0.738 -7.719 1.00 81.19 100 HIS A O 1
ATOM 821 N N . ALA A 1 101 ? 21.149 0.842 -5.616 1.00 84.31 101 ALA A N 1
ATOM 822 C CA . ALA A 1 101 ? 21.234 -0.592 -5.323 1.00 84.31 101 ALA A CA 1
ATOM 823 C C . ALA A 1 101 ? 20.513 -1.460 -6.367 1.00 84.31 101 ALA A C 1
ATOM 825 O O . ALA A 1 101 ? 20.990 -2.527 -6.734 1.00 84.31 101 ALA A O 1
ATOM 826 N N . THR A 1 102 ? 19.396 -0.972 -6.911 1.00 88.62 102 THR A N 1
ATOM 827 C CA . THR A 1 102 ? 18.603 -1.685 -7.928 1.00 88.62 102 THR A CA 1
ATOM 828 C C . THR A 1 102 ? 18.609 -0.993 -9.293 1.00 88.62 102 THR A C 1
ATOM 830 O O . THR A 1 102 ? 17.813 -1.328 -10.169 1.00 88.62 102 THR A O 1
ATOM 833 N N . LYS A 1 103 ? 19.523 -0.034 -9.518 1.00 88.94 103 LYS A N 1
ATOM 834 C CA . LYS A 1 103 ? 19.619 0.702 -10.793 1.00 88.94 103 LYS A CA 1
ATOM 835 C C . LYS A 1 103 ? 19.856 -0.235 -11.976 1.00 88.94 103 LYS A C 1
ATOM 837 O O . LYS A 1 103 ? 19.165 -0.116 -12.981 1.00 88.94 103 LYS A O 1
ATOM 842 N N . TRP A 1 104 ? 20.771 -1.192 -11.823 1.00 89.19 104 TRP A N 1
ATOM 843 C CA . TRP A 1 104 ? 21.086 -2.151 -12.880 1.00 89.19 104 TRP A CA 1
ATOM 844 C C . TRP A 1 104 ? 19.854 -2.963 -13.307 1.00 89.19 104 TRP A C 1
ATOM 846 O O . TRP A 1 104 ? 19.619 -3.118 -14.502 1.00 89.19 104 TRP A O 1
ATOM 856 N N . ILE A 1 105 ? 19.023 -3.401 -12.351 1.00 88.88 105 ILE A N 1
ATOM 857 C CA . ILE A 1 105 ? 17.771 -4.125 -12.630 1.00 88.88 105 ILE A CA 1
ATOM 858 C C . ILE A 1 105 ? 16.827 -3.245 -13.452 1.00 88.88 105 ILE A C 1
ATOM 860 O O . ILE A 1 105 ? 16.362 -3.671 -14.504 1.00 88.88 105 ILE A O 1
ATOM 864 N N . ARG A 1 106 ? 16.594 -1.998 -13.025 1.00 91.56 106 ARG A N 1
ATOM 865 C CA . ARG A 1 106 ? 15.691 -1.069 -13.730 1.00 91.56 106 ARG A CA 1
ATOM 866 C C . ARG A 1 106 ? 16.130 -0.736 -15.157 1.00 91.56 106 ARG A C 1
ATOM 868 O O . ARG A 1 106 ? 15.290 -0.370 -15.970 1.00 91.56 106 ARG A O 1
ATOM 875 N N . GLU A 1 107 ? 17.425 -0.826 -15.445 1.00 91.62 107 GLU A N 1
ATOM 876 C CA . GLU A 1 107 ? 17.990 -0.509 -16.762 1.00 91.62 107 GLU A CA 1
ATOM 877 C C . GLU A 1 107 ? 18.116 -1.730 -17.687 1.00 91.62 107 GLU A C 1
ATOM 879 O O . GLU A 1 107 ? 18.178 -1.547 -18.899 1.00 91.62 107 GLU A O 1
ATOM 884 N N . ASN A 1 108 ? 18.154 -2.955 -17.146 1.00 90.25 108 ASN A N 1
ATOM 885 C CA . ASN A 1 108 ? 18.493 -4.163 -17.916 1.00 90.25 108 ASN A CA 1
ATOM 886 C C . ASN A 1 108 ? 17.448 -5.289 -17.844 1.00 90.25 108 ASN A C 1
ATOM 888 O O . ASN A 1 108 ? 17.547 -6.245 -18.613 1.00 90.25 108 ASN A O 1
ATOM 892 N N . ALA A 1 109 ? 16.480 -5.229 -16.926 1.00 89.62 109 ALA A N 1
ATOM 893 C CA . ALA A 1 109 ? 15.412 -6.224 -16.861 1.00 89.62 109 ALA A CA 1
ATOM 894 C C . ALA A 1 109 ? 14.441 -6.083 -18.050 1.00 89.62 109 ALA A C 1
ATOM 896 O O . ALA A 1 109 ? 14.314 -4.993 -18.620 1.00 89.62 109 ALA A O 1
ATOM 897 N N . PRO A 1 110 ? 13.717 -7.158 -18.417 1.00 93.00 110 PRO A N 1
ATOM 898 C CA . PRO A 1 110 ? 12.667 -7.084 -19.425 1.00 93.00 110 PRO A CA 1
ATOM 899 C C . PRO A 1 110 ? 11.657 -5.973 -19.116 1.00 93.00 110 PRO A C 1
ATOM 901 O O . PRO A 1 110 ? 11.253 -5.791 -17.967 1.00 93.00 110 PRO A O 1
ATOM 904 N N . ARG A 1 111 ? 11.207 -5.252 -20.149 1.00 93.50 111 ARG A N 1
ATOM 905 C CA . ARG A 1 111 ? 10.252 -4.143 -19.986 1.00 93.50 111 ARG A CA 1
ATOM 906 C C . ARG A 1 111 ? 8.972 -4.586 -19.280 1.00 93.50 111 ARG A C 1
ATOM 908 O O . ARG A 1 111 ? 8.519 -3.884 -18.384 1.00 93.50 111 ARG A O 1
ATOM 915 N N . GLU A 1 112 ? 8.440 -5.756 -19.631 1.00 93.50 112 GLU A N 1
ATOM 916 C CA . GLU A 1 112 ? 7.229 -6.294 -19.000 1.00 93.50 112 GLU A CA 1
ATOM 917 C C . GLU A 1 112 ? 7.415 -6.521 -17.497 1.00 93.50 112 GLU A C 1
ATOM 919 O O . GLU A 1 112 ? 6.571 -6.099 -16.719 1.00 93.50 112 GLU A O 1
ATOM 924 N N . PHE A 1 113 ? 8.575 -7.020 -17.056 1.00 94.62 113 PHE A N 1
ATOM 925 C CA . PHE A 1 113 ? 8.873 -7.141 -15.626 1.00 94.62 113 PHE A CA 1
ATOM 926 C C . PHE A 1 113 ? 8.834 -5.781 -14.909 1.00 94.62 113 PHE A C 1
ATOM 928 O O . PHE A 1 113 ? 8.285 -5.658 -13.815 1.00 94.62 113 PHE A O 1
ATOM 935 N N . ILE A 1 114 ? 9.395 -4.733 -15.523 1.00 95.94 114 ILE A N 1
ATOM 936 C CA . ILE A 1 114 ? 9.344 -3.378 -14.957 1.00 95.94 114 ILE A CA 1
ATOM 937 C C . ILE A 1 114 ? 7.904 -2.862 -14.912 1.00 95.94 114 ILE A C 1
ATOM 939 O O . ILE A 1 114 ? 7.518 -2.220 -13.931 1.00 95.94 114 ILE A O 1
ATOM 943 N N . LYS A 1 115 ? 7.097 -3.159 -15.936 1.00 96.62 115 LYS A N 1
ATOM 944 C CA . LYS A 1 115 ? 5.678 -2.797 -15.958 1.00 96.62 115 LYS A CA 1
ATOM 945 C C . LYS A 1 115 ? 4.908 -3.492 -14.840 1.00 96.62 115 LYS A C 1
ATOM 947 O O . LYS A 1 115 ? 4.201 -2.822 -14.086 1.00 96.62 115 LYS A O 1
ATOM 952 N N . ASP A 1 116 ? 5.113 -4.793 -14.685 1.00 96.25 116 ASP A N 1
ATOM 953 C CA . ASP A 1 116 ? 4.500 -5.607 -13.638 1.00 96.25 116 ASP A CA 1
ATOM 954 C C . ASP A 1 116 ? 4.904 -5.126 -12.246 1.00 96.25 116 ASP A C 1
ATOM 956 O O . ASP A 1 116 ? 4.054 -5.016 -11.367 1.00 96.25 116 ASP A O 1
ATOM 960 N N . ALA A 1 117 ? 6.164 -4.729 -12.052 1.00 97.12 117 ALA A N 1
ATOM 961 C CA . ALA A 1 117 ? 6.624 -4.151 -10.795 1.00 97.12 117 ALA A CA 1
ATOM 962 C C . ALA A 1 117 ? 5.889 -2.864 -10.416 1.00 97.12 117 ALA A C 1
ATOM 964 O O . ALA A 1 117 ? 5.434 -2.734 -9.279 1.00 97.12 117 ALA A O 1
ATOM 965 N N . HIS A 1 118 ? 5.705 -1.935 -11.357 1.00 98.19 118 HIS A N 1
ATOM 966 C CA . HIS A 1 118 ? 4.938 -0.719 -11.081 1.00 98.19 118 HIS A CA 1
ATOM 967 C C . HIS A 1 118 ? 3.468 -1.036 -10.802 1.00 98.19 118 HIS A C 1
ATOM 969 O O . HIS A 1 118 ? 2.900 -0.486 -9.858 1.00 98.19 118 HIS A O 1
ATOM 975 N N . ARG A 1 119 ? 2.850 -1.925 -11.594 1.00 98.19 119 ARG A N 1
ATOM 976 C CA . ARG A 1 119 ? 1.440 -2.313 -11.423 1.00 98.19 119 ARG A CA 1
ATOM 977 C C . ARG A 1 119 ? 1.213 -3.011 -10.088 1.00 98.19 119 ARG A C 1
ATOM 979 O O . ARG A 1 119 ? 0.269 -2.670 -9.379 1.00 98.19 119 ARG A O 1
ATOM 986 N N . MET A 1 120 ? 2.091 -3.935 -9.708 1.00 98.44 120 MET A N 1
ATOM 987 C CA . MET A 1 120 ? 2.019 -4.632 -8.426 1.00 98.44 120 MET A CA 1
ATOM 988 C C . MET A 1 120 ? 2.184 -3.653 -7.262 1.00 98.44 120 MET A C 1
ATOM 990 O O . MET A 1 120 ? 1.338 -3.615 -6.372 1.00 98.44 120 MET A O 1
ATOM 994 N N . CYS A 1 121 ? 3.214 -2.800 -7.300 1.00 98.50 121 CYS A N 1
ATOM 995 C CA . CYS A 1 121 ? 3.440 -1.807 -6.253 1.00 98.50 121 CYS A CA 1
ATOM 996 C C . CYS A 1 121 ? 2.266 -0.827 -6.110 1.00 98.50 121 CYS A C 1
ATOM 998 O O . CYS A 1 121 ? 1.814 -0.551 -4.999 1.00 98.50 121 CYS A O 1
ATOM 1000 N N . ALA A 1 122 ? 1.742 -0.307 -7.222 1.00 98.44 122 ALA A N 1
ATOM 1001 C CA . ALA A 1 122 ? 0.614 0.615 -7.186 1.00 98.44 122 ALA A CA 1
ATOM 1002 C C . ALA A 1 122 ? -0.677 -0.068 -6.718 1.00 98.44 122 ALA A C 1
ATOM 1004 O O . ALA A 1 122 ? -1.344 0.459 -5.831 1.00 98.44 122 ALA A O 1
ATOM 1005 N N . SER A 1 123 ? -1.013 -1.243 -7.261 1.00 98.56 123 SER A N 1
ATOM 1006 C CA . SER A 1 123 ? -2.246 -1.962 -6.904 1.00 98.56 123 SER A CA 1
ATOM 1007 C C . SER A 1 123 ? -2.267 -2.361 -5.430 1.00 98.56 123 SER A C 1
ATOM 1009 O O . SER A 1 123 ? -3.248 -2.093 -4.736 1.00 98.56 123 SER A O 1
ATOM 1011 N N . LYS A 1 124 ? -1.168 -2.912 -4.899 1.00 98.56 124 LYS A N 1
ATOM 1012 C CA . LYS A 1 124 ? -1.083 -3.274 -3.479 1.00 98.56 124 LYS A CA 1
ATOM 1013 C C . LYS A 1 124 ? -1.019 -2.039 -2.577 1.00 98.56 124 LYS A C 1
ATOM 1015 O O . LYS A 1 124 ? -1.597 -2.070 -1.495 1.00 98.56 124 LYS A O 1
ATOM 1020 N N . ALA A 1 125 ? -0.407 -0.929 -3.001 1.00 98.62 125 ALA A N 1
ATOM 1021 C CA . ALA A 1 125 ? -0.470 0.326 -2.246 1.00 98.62 125 ALA A CA 1
ATOM 1022 C C . ALA A 1 125 ? -1.892 0.913 -2.179 1.00 98.62 125 ALA A C 1
ATOM 1024 O O . ALA A 1 125 ? -2.304 1.362 -1.109 1.00 98.62 125 ALA A O 1
ATOM 1025 N N . VAL A 1 126 ? -2.653 0.867 -3.279 1.00 98.62 126 VAL A N 1
ATOM 1026 C CA . VAL A 1 126 ? -4.076 1.253 -3.298 1.00 98.62 126 VAL A CA 1
ATOM 1027 C C . VAL A 1 126 ? -4.895 0.337 -2.393 1.00 98.62 126 VAL A C 1
ATOM 1029 O O . VAL A 1 126 ? -5.659 0.836 -1.572 1.00 98.62 126 VAL A O 1
ATOM 1032 N N . TYR A 1 127 ? -4.691 -0.980 -2.472 1.00 98.62 127 TYR A N 1
ATOM 1033 C CA . TYR A 1 127 ? -5.390 -1.946 -1.620 1.00 98.62 127 TYR A CA 1
ATOM 1034 C C . TYR A 1 127 ? -5.083 -1.745 -0.127 1.00 98.62 127 TYR A C 1
ATOM 1036 O O . TYR A 1 127 ? -5.988 -1.724 0.700 1.00 98.62 127 TYR A O 1
ATOM 1044 N N . ILE A 1 128 ? -3.821 -1.503 0.247 1.00 98.81 128 ILE A N 1
ATOM 1045 C CA . ILE A 1 128 ? -3.476 -1.133 1.630 1.00 98.81 128 ILE A CA 1
ATOM 1046 C C . ILE A 1 128 ? -4.199 0.160 2.031 1.00 98.81 128 ILE A C 1
ATOM 1048 O O . ILE A 1 128 ? -4.757 0.238 3.123 1.00 98.81 128 ILE A O 1
ATOM 1052 N N . GLY A 1 129 ? -4.225 1.162 1.149 1.00 98.62 129 GLY A N 1
ATOM 1053 C CA . GLY A 1 129 ? -4.951 2.411 1.367 1.00 98.62 129 GLY A CA 1
ATOM 1054 C C . GLY A 1 129 ? -6.453 2.212 1.599 1.00 98.62 129 GLY A C 1
ATOM 1055 O O . GLY A 1 129 ? -7.015 2.835 2.504 1.00 98.62 129 GLY A O 1
ATOM 1056 N N . SER A 1 130 ? -7.099 1.314 0.848 1.00 98.50 130 SER A N 1
ATOM 1057 C CA . SER A 1 130 ? -8.513 0.983 1.054 1.00 98.50 130 SER A CA 1
ATOM 1058 C C . SER A 1 130 ? -8.730 0.271 2.388 1.00 98.50 130 SER A C 1
ATOM 1060 O O . SER A 1 130 ? -9.589 0.692 3.154 1.00 98.50 130 SER A O 1
ATOM 1062 N N . LEU A 1 131 ? -7.888 -0.704 2.745 1.00 98.62 131 LEU A N 1
ATOM 1063 C CA . LEU A 1 131 ? -7.951 -1.388 4.044 1.00 98.62 131 LEU A CA 1
ATOM 1064 C C . LEU A 1 131 ? -7.788 -0.417 5.225 1.00 98.62 131 LEU A C 1
ATOM 1066 O O . LEU A 1 131 ? -8.506 -0.515 6.220 1.00 98.62 131 LEU A O 1
ATOM 1070 N N . LEU A 1 132 ? -6.868 0.547 5.112 1.00 98.62 132 LEU A N 1
ATOM 1071 C CA . LEU A 1 132 ? -6.664 1.607 6.103 1.00 98.62 132 LEU A CA 1
ATOM 1072 C C . LEU A 1 132 ? -7.894 2.514 6.236 1.00 98.62 132 LEU A C 1
ATOM 1074 O O . LEU A 1 132 ? -8.288 2.871 7.349 1.00 98.62 132 LEU A O 1
ATOM 1078 N N . LYS A 1 133 ? -8.513 2.877 5.110 1.00 98.12 133 LYS A N 1
ATOM 1079 C CA . LYS A 1 133 ? -9.757 3.657 5.072 1.00 98.12 133 LYS A CA 1
ATOM 1080 C C . LYS A 1 133 ? -10.922 2.872 5.688 1.00 98.12 133 LYS A C 1
ATOM 1082 O O . LYS A 1 133 ? -11.688 3.434 6.471 1.00 98.12 133 LYS A O 1
ATOM 1087 N N . ASP A 1 134 ? -11.018 1.580 5.410 1.00 98.00 134 ASP A N 1
ATOM 1088 C CA . ASP A 1 134 ? -12.093 0.715 5.890 1.00 98.00 134 ASP A CA 1
ATOM 1089 C C . ASP A 1 134 ? -12.021 0.497 7.403 1.00 98.00 134 ASP A C 1
ATOM 1091 O O . ASP A 1 134 ? -13.015 0.723 8.097 1.00 98.00 134 ASP A O 1
ATOM 1095 N N . ILE A 1 135 ? -10.848 0.156 7.957 1.00 97.56 135 ILE A N 1
ATOM 1096 C CA . ILE A 1 135 ? -10.693 0.047 9.418 1.00 97.56 135 ILE A CA 1
ATOM 1097 C C . ILE A 1 135 ? -10.933 1.399 10.103 1.00 97.56 135 ILE A C 1
ATOM 1099 O O . ILE A 1 135 ? -11.595 1.448 11.138 1.00 97.56 135 ILE A O 1
ATOM 1103 N N . TRP A 1 136 ? -10.490 2.507 9.496 1.00 97.56 136 TRP A N 1
ATOM 1104 C CA . TRP A 1 136 ? -10.753 3.860 9.992 1.00 97.56 136 TRP A CA 1
ATOM 1105 C C . TRP A 1 136 ? -12.252 4.178 10.089 1.00 97.56 136 TRP A C 1
ATOM 1107 O O . TRP A 1 136 ? -12.690 4.815 11.050 1.00 97.56 136 TRP A O 1
ATOM 1117 N N . HIS A 1 137 ? -13.050 3.754 9.108 1.00 96.62 137 HIS A N 1
ATOM 1118 C CA . HIS A 1 137 ? -14.499 3.949 9.132 1.00 96.62 137 HIS A CA 1
ATOM 1119 C C . HIS A 1 137 ? -15.221 2.946 10.036 1.00 96.62 137 HIS A C 1
ATOM 1121 O O . HIS A 1 137 ? -16.228 3.300 10.649 1.00 96.62 137 HIS A O 1
ATOM 1127 N N . CYS A 1 138 ? -14.708 1.722 10.147 1.00 95.88 138 CYS A N 1
ATOM 1128 C CA . CYS A 1 138 ? -15.327 0.661 10.930 1.00 95.88 138 CYS A CA 1
ATOM 1129 C C . CYS A 1 138 ? -15.121 0.849 12.440 1.00 95.88 138 CYS A C 1
ATOM 1131 O O . CYS A 1 138 ? -16.089 0.779 13.207 1.00 95.88 138 CYS A O 1
ATOM 1133 N N . ASP A 1 139 ? -13.881 1.088 12.871 1.00 95.75 139 ASP A N 1
ATOM 1134 C CA . ASP A 1 139 ? -13.525 1.425 14.249 1.00 95.75 139 ASP A CA 1
ATOM 1135 C C . ASP A 1 139 ? -12.147 2.111 14.330 1.00 95.75 139 ASP A C 1
ATOM 1137 O O . ASP A 1 139 ? -11.098 1.468 14.259 1.00 95.75 139 ASP A O 1
ATOM 1141 N N . LYS A 1 140 ? -12.142 3.430 14.562 1.00 95.00 140 LYS A N 1
ATOM 1142 C CA . LYS A 1 140 ? -10.912 4.236 14.627 1.00 95.00 140 LYS A CA 1
ATOM 1143 C C . LYS A 1 140 ? -9.953 3.792 15.725 1.00 95.00 140 LYS A C 1
ATOM 1145 O O . LYS A 1 140 ? -8.750 3.910 15.529 1.00 95.00 140 LYS A O 1
ATOM 1150 N N . SER A 1 141 ? -10.439 3.304 16.869 1.00 95.62 141 SER A N 1
ATOM 1151 C CA . SER A 1 141 ? -9.531 2.866 17.939 1.00 95.62 141 SER A CA 1
ATOM 1152 C C . SER A 1 141 ? -8.711 1.643 17.541 1.00 95.62 141 SER A C 1
ATOM 1154 O O . SER A 1 141 ? -7.564 1.524 17.963 1.00 95.62 141 SER A O 1
ATOM 1156 N N . SER A 1 142 ? -9.249 0.782 16.673 1.00 96.62 142 SER A N 1
ATOM 1157 C CA . SER A 1 142 ? -8.554 -0.418 16.201 1.00 96.62 142 SER A CA 1
ATOM 1158 C C . SER A 1 142 ? -7.315 -0.115 15.346 1.00 96.62 142 SER A C 1
ATOM 1160 O O . SER A 1 142 ? -6.472 -0.991 15.181 1.00 96.62 142 SER A O 1
ATOM 1162 N N . ILE A 1 143 ? -7.162 1.108 14.823 1.00 96.19 143 ILE A N 1
ATOM 1163 C CA . ILE A 1 143 ? -5.980 1.499 14.036 1.00 96.19 143 ILE A CA 1
ATOM 1164 C C . ILE A 1 143 ? -4.809 1.987 14.904 1.00 96.19 143 ILE A C 1
ATOM 1166 O O . ILE A 1 143 ? -3.715 2.199 14.386 1.00 96.19 143 ILE A O 1
ATOM 1170 N N . VAL A 1 144 ? -5.018 2.204 16.210 1.00 96.38 144 VAL A N 1
ATOM 1171 C CA . VAL A 1 144 ? -4.007 2.776 17.116 1.00 96.38 144 VAL A CA 1
ATOM 1172 C C . VAL A 1 144 ? -2.939 1.733 17.451 1.00 96.38 144 VAL A C 1
ATOM 1174 O O . VAL A 1 144 ? -2.925 1.142 18.525 1.00 96.38 144 VAL A O 1
ATOM 1177 N N . ASP A 1 145 ? -2.034 1.511 16.501 1.00 94.06 145 ASP A N 1
ATOM 1178 C CA . ASP A 1 145 ? -0.865 0.647 16.637 1.00 94.06 145 ASP A CA 1
ATOM 1179 C C . ASP A 1 145 ? 0.252 1.102 15.674 1.00 94.06 145 ASP A C 1
ATOM 1181 O O . ASP A 1 145 ? 0.007 1.746 14.648 1.00 94.06 145 ASP A O 1
ATOM 1185 N N . VAL A 1 146 ? 1.501 0.770 16.002 1.00 92.88 146 VAL A N 1
ATOM 1186 C CA . VAL A 1 146 ? 2.696 1.152 15.233 1.00 92.88 146 VAL A CA 1
ATOM 1187 C C . VAL A 1 146 ? 2.672 0.622 13.792 1.00 92.88 146 VAL A C 1
ATOM 1189 O O . VAL A 1 146 ? 3.005 1.401 12.895 1.00 92.88 146 VAL A O 1
ATOM 1192 N N . PRO A 1 147 ? 2.251 -0.629 13.504 1.00 93.06 147 PRO A N 1
ATOM 1193 C CA . PRO A 1 147 ? 2.199 -1.124 12.130 1.00 93.06 147 PRO A CA 1
ATOM 1194 C C . PRO A 1 147 ? 1.332 -0.251 11.217 1.00 93.06 147 PRO A C 1
ATOM 1196 O O . PRO A 1 147 ? 1.719 0.038 10.091 1.00 93.06 147 PRO A O 1
ATOM 1199 N N . TYR A 1 148 ? 0.198 0.258 11.704 1.00 96.62 148 TYR A N 1
ATOM 1200 C CA . TYR A 1 148 ? -0.684 1.110 10.902 1.00 96.62 148 TYR A CA 1
ATOM 1201 C C . TYR A 1 148 ? -0.069 2.475 10.579 1.00 96.62 148 TYR A C 1
ATOM 1203 O O . TYR A 1 148 ? -0.271 2.991 9.479 1.00 96.62 148 TYR A O 1
ATOM 1211 N N . VAL A 1 149 ? 0.734 3.032 11.493 1.00 96.12 149 VAL A N 1
ATOM 1212 C CA . VAL A 1 149 ? 1.538 4.235 11.223 1.00 96.12 149 VAL A CA 1
ATOM 1213 C C . VAL A 1 149 ? 2.515 3.970 10.076 1.00 96.12 149 VAL A C 1
ATOM 1215 O O . VAL A 1 149 ? 2.584 4.747 9.122 1.00 96.12 149 VAL A O 1
ATOM 1218 N N . GLN A 1 150 ? 3.248 2.857 10.147 1.00 94.62 150 GLN A N 1
ATOM 1219 C CA . GLN A 1 150 ? 4.218 2.479 9.121 1.00 94.62 150 GLN A CA 1
ATOM 1220 C C . GLN A 1 150 ? 3.529 2.257 7.773 1.00 94.62 150 GLN A C 1
ATOM 1222 O O . GLN A 1 150 ? 3.934 2.842 6.773 1.00 94.62 150 GLN A O 1
ATOM 1227 N N . HIS A 1 151 ? 2.448 1.479 7.737 1.00 97.00 151 HIS A N 1
ATOM 1228 C CA . HIS A 1 151 ? 1.769 1.144 6.490 1.00 97.00 151 HIS A CA 1
ATOM 1229 C C . HIS A 1 151 ? 1.114 2.355 5.823 1.00 97.00 151 HIS A C 1
ATOM 1231 O O . HIS A 1 151 ? 1.243 2.490 4.609 1.00 97.00 151 HIS A O 1
ATOM 1237 N N . ALA A 1 152 ? 0.508 3.282 6.576 1.00 97.69 152 ALA A N 1
ATOM 1238 C CA . ALA A 1 152 ? -0.038 4.520 6.009 1.00 97.69 152 ALA A CA 1
ATOM 1239 C C . ALA A 1 152 ? 1.046 5.387 5.338 1.00 97.69 152 ALA A C 1
ATOM 1241 O O . ALA A 1 152 ? 0.822 5.959 4.267 1.00 97.69 152 ALA A O 1
ATOM 1242 N N . GLN A 1 153 ? 2.244 5.457 5.923 1.00 97.19 153 GLN A N 1
ATOM 1243 C CA . GLN A 1 153 ? 3.371 6.193 5.344 1.00 97.19 153 GLN A CA 1
ATOM 1244 C C . GLN A 1 153 ? 4.007 5.457 4.153 1.00 97.19 153 GLN A C 1
ATOM 1246 O O . GLN A 1 153 ? 4.255 6.070 3.108 1.00 97.19 153 GLN A O 1
ATOM 1251 N N . VAL A 1 154 ? 4.262 4.154 4.290 1.00 94.44 154 VAL A N 1
ATOM 1252 C CA . VAL A 1 154 ? 4.914 3.339 3.257 1.00 94.44 154 VAL A CA 1
ATOM 1253 C C . VAL A 1 154 ? 4.037 3.256 2.014 1.00 94.44 154 VAL A C 1
ATOM 1255 O O . VAL A 1 154 ? 4.526 3.569 0.930 1.00 94.44 154 VAL A O 1
ATOM 1258 N N . CYS A 1 155 ? 2.743 2.933 2.139 1.00 96.50 155 CYS A N 1
ATOM 1259 C CA . CYS A 1 155 ? 1.870 2.828 0.965 1.00 96.50 155 CYS A CA 1
ATOM 1260 C C . CYS A 1 155 ? 1.730 4.169 0.229 1.00 96.50 155 CYS A C 1
ATOM 1262 O O . CYS A 1 155 ? 1.755 4.187 -0.999 1.00 96.50 155 CYS A O 1
ATOM 1264 N N . SER A 1 156 ? 1.710 5.299 0.949 1.00 98.12 156 SER A N 1
ATOM 1265 C CA . SER A 1 156 ? 1.718 6.632 0.330 1.00 98.12 156 SER A CA 1
ATOM 1266 C C . SER A 1 156 ? 2.980 6.857 -0.509 1.00 98.12 156 SER A C 1
ATOM 1268 O O . SER A 1 156 ? 2.916 7.358 -1.630 1.00 98.12 156 SER A O 1
ATOM 1270 N N . SER A 1 157 ? 4.138 6.446 0.010 1.00 96.69 157 SER A N 1
ATOM 1271 C CA . SER A 1 157 ? 5.429 6.605 -0.670 1.00 96.69 157 SER A CA 1
ATOM 1272 C C . SER A 1 157 ? 5.569 5.672 -1.879 1.00 96.69 157 SER A C 1
ATOM 1274 O O . SER A 1 157 ? 6.049 6.098 -2.936 1.00 96.69 157 SER A O 1
ATOM 1276 N N . VAL A 1 158 ? 5.112 4.421 -1.738 1.00 97.81 158 VAL A N 1
ATOM 1277 C CA . VAL A 1 158 ? 5.055 3.414 -2.810 1.00 97.81 158 VAL A CA 1
ATOM 1278 C C . VAL A 1 158 ? 4.157 3.890 -3.944 1.00 97.81 158 VAL A C 1
ATOM 1280 O O . VAL A 1 158 ? 4.599 3.908 -5.094 1.00 97.81 158 VAL A O 1
ATOM 1283 N N . LEU A 1 159 ? 2.940 4.339 -3.627 1.00 98.25 159 LEU A N 1
ATOM 1284 C CA . LEU A 1 159 ? 1.970 4.800 -4.615 1.00 98.25 159 LEU A CA 1
ATOM 1285 C C . LEU A 1 159 ? 2.523 5.968 -5.436 1.00 98.25 159 LEU A C 1
ATOM 1287 O O . LEU A 1 159 ? 2.585 5.896 -6.662 1.00 98.25 159 LEU A O 1
ATOM 1291 N N . VAL A 1 160 ? 2.999 7.020 -4.768 1.00 97.81 160 VAL A N 1
ATOM 1292 C CA . VAL A 1 160 ? 3.482 8.229 -5.451 1.00 97.81 160 VAL A CA 1
ATOM 1293 C C . VAL A 1 160 ? 4.732 7.957 -6.281 1.00 97.81 160 VAL A C 1
ATOM 1295 O O . VAL A 1 160 ? 4.843 8.464 -7.395 1.00 97.81 160 VAL A O 1
ATOM 1298 N N . SER A 1 161 ? 5.668 7.145 -5.787 1.00 96.94 161 SER A N 1
ATOM 1299 C CA . SER A 1 161 ? 6.877 6.830 -6.559 1.00 96.94 161 SER A CA 1
ATOM 1300 C C . SER A 1 161 ? 6.565 5.946 -7.765 1.00 96.94 161 SER A C 1
ATOM 1302 O O . SER A 1 161 ? 7.124 6.182 -8.835 1.00 96.94 161 SER A O 1
ATOM 1304 N N . SER A 1 162 ? 5.639 4.991 -7.627 1.00 97.88 162 SER A N 1
ATOM 1305 C CA . SER A 1 162 ? 5.178 4.157 -8.746 1.00 97.88 162 SER A CA 1
ATOM 1306 C C . SER A 1 162 ? 4.503 5.008 -9.821 1.00 97.88 162 SER A C 1
ATOM 1308 O O . SER A 1 162 ? 4.819 4.869 -10.995 1.00 97.88 162 SER A O 1
ATOM 1310 N N . LEU A 1 163 ? 3.650 5.959 -9.431 1.00 97.12 163 LEU A N 1
ATOM 1311 C CA . LEU A 1 163 ? 2.982 6.861 -10.372 1.00 97.12 163 LEU A CA 1
ATOM 1312 C C . LEU A 1 163 ? 3.956 7.813 -11.076 1.00 97.12 163 LEU A C 1
ATOM 1314 O O . LEU A 1 163 ? 3.900 7.957 -12.290 1.00 97.12 163 LEU A O 1
ATOM 1318 N N . ILE A 1 164 ? 4.865 8.456 -10.335 1.00 96.25 164 ILE A N 1
ATOM 1319 C CA . ILE A 1 164 ? 5.804 9.438 -10.906 1.00 96.25 164 ILE A CA 1
ATOM 1320 C C . ILE A 1 164 ? 6.847 8.772 -11.812 1.00 96.25 164 ILE A C 1
ATOM 1322 O O . ILE A 1 164 ? 7.308 9.385 -12.772 1.00 96.25 164 ILE A O 1
ATOM 1326 N N . SER A 1 165 ? 7.263 7.543 -11.498 1.00 95.38 165 SER A N 1
ATOM 1327 C CA . SER A 1 165 ? 8.271 6.832 -12.295 1.00 95.38 165 SER A CA 1
ATOM 1328 C C . SER A 1 165 ? 7.695 5.991 -13.435 1.00 95.38 165 SER A C 1
ATOM 1330 O O . SER A 1 165 ? 8.470 5.441 -14.221 1.00 95.38 165 SER A O 1
ATOM 1332 N N . TRP A 1 166 ? 6.367 5.959 -13.576 1.00 96.25 166 TRP A N 1
ATOM 1333 C CA . TRP A 1 166 ? 5.681 5.349 -14.706 1.00 96.25 166 TRP A CA 1
ATOM 1334 C C . TRP A 1 166 ? 5.954 6.121 -16.000 1.00 96.25 166 TRP A C 1
ATOM 1336 O O . TRP A 1 166 ? 5.778 7.336 -16.063 1.00 96.25 166 TRP A O 1
ATOM 1346 N N . LYS A 1 167 ? 6.404 5.412 -17.040 1.00 91.81 167 LYS A N 1
ATOM 1347 C CA . LYS A 1 167 ? 6.801 6.003 -18.335 1.00 91.81 167 LYS A CA 1
ATOM 1348 C C . LYS A 1 167 ? 5.955 5.526 -19.509 1.00 91.81 167 LYS A C 1
ATOM 1350 O O . LYS A 1 167 ? 6.232 5.902 -20.647 1.00 91.81 167 LYS A O 1
ATOM 1355 N N . GLU A 1 168 ? 4.984 4.662 -19.251 1.00 93.56 168 GLU A N 1
ATOM 1356 C CA . GLU A 1 168 ? 4.143 4.109 -20.302 1.00 93.56 168 GLU A CA 1
ATOM 1357 C C . GLU A 1 168 ? 2.995 5.075 -20.635 1.00 93.56 168 GLU A C 1
ATOM 1359 O O . GLU A 1 168 ? 2.560 5.833 -19.763 1.00 93.56 168 GLU A O 1
ATOM 1364 N N . PRO A 1 169 ? 2.512 5.079 -21.889 1.00 92.00 169 PRO A N 1
ATOM 1365 C CA . PRO A 1 169 ? 1.416 5.947 -22.307 1.00 92.00 169 PRO A CA 1
ATOM 1366 C C . PRO A 1 169 ? 0.066 5.526 -21.713 1.00 92.00 169 PRO A C 1
ATOM 1368 O O . PRO A 1 169 ? -0.810 6.371 -21.538 1.00 92.00 169 PRO A O 1
ATOM 1371 N N . GLU A 1 170 ? -0.130 4.236 -21.425 1.00 93.25 170 GLU A N 1
ATOM 1372 C CA . GLU A 1 170 ? -1.338 3.752 -20.763 1.00 93.25 170 GLU A CA 1
ATOM 1373 C C . GLU A 1 170 ? -1.372 4.125 -19.270 1.00 93.25 170 GLU A C 1
ATOM 1375 O O . GLU A 1 170 ? -0.319 4.234 -18.633 1.00 93.25 170 GLU A O 1
ATOM 1380 N N . PRO A 1 171 ? -2.565 4.280 -18.664 1.00 93.81 171 PRO A N 1
ATOM 1381 C CA . PRO A 1 171 ? -2.671 4.456 -17.220 1.00 93.81 171 PRO A CA 1
ATOM 1382 C C . PRO A 1 171 ? -2.094 3.246 -16.473 1.00 93.81 171 PRO A C 1
ATOM 1384 O O . PRO A 1 171 ? -2.260 2.097 -16.892 1.00 93.81 171 PRO A O 1
ATOM 1387 N N . LEU A 1 172 ? -1.439 3.519 -15.340 1.00 95.88 172 LEU A N 1
ATOM 1388 C CA . LEU A 1 172 ? -0.799 2.495 -14.514 1.00 95.88 172 LEU A CA 1
ATOM 1389 C C . LEU A 1 172 ? -1.812 1.453 -14.008 1.00 95.88 172 LEU A C 1
ATOM 1391 O O . LEU A 1 172 ? -1.579 0.256 -14.167 1.00 95.88 172 LEU A O 1
ATOM 1395 N N . LEU A 1 173 ? -2.942 1.910 -13.456 1.00 96.81 173 LEU A N 1
ATOM 1396 C CA . LEU A 1 173 ? -4.105 1.083 -13.119 1.00 96.81 173 LEU A CA 1
ATOM 1397 C C . LEU A 1 173 ? -5.336 1.662 -13.841 1.00 96.81 1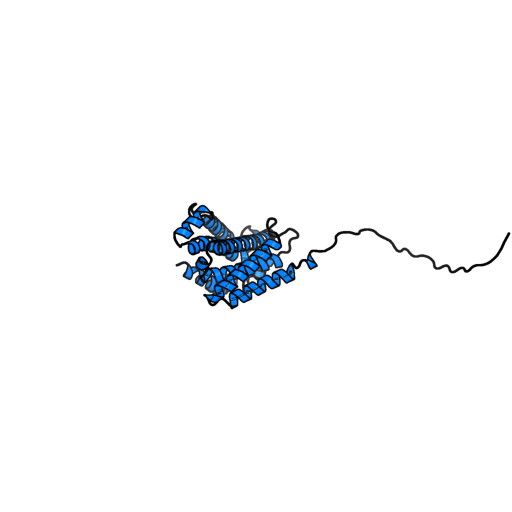73 LEU A C 1
ATOM 1399 O O . LEU A 1 173 ? -5.823 2.716 -13.433 1.00 96.81 173 LEU A O 1
ATOM 1403 N N . PRO A 1 174 ? -5.813 1.043 -14.936 1.00 93.00 174 PRO A N 1
ATOM 1404 C CA . PRO A 1 174 ? -6.935 1.556 -15.730 1.00 93.00 174 PRO A CA 1
ATOM 1405 C C . PRO A 1 174 ? -8.236 1.769 -14.945 1.00 93.00 174 PRO A C 1
ATOM 1407 O O . PRO A 1 174 ? -9.052 2.609 -15.313 1.00 93.00 174 PRO A O 1
ATOM 1410 N N . GLU A 1 175 ? -8.429 0.999 -13.880 1.00 94.38 175 GLU A N 1
ATOM 1411 C CA . GLU A 1 175 ? -9.610 1.002 -13.023 1.00 94.38 175 GLU A CA 1
ATOM 1412 C C . GLU A 1 175 ? -9.583 2.063 -11.911 1.00 94.38 175 GLU A C 1
ATOM 1414 O O . GLU A 1 175 ? -10.593 2.247 -11.236 1.00 94.38 175 GLU A O 1
ATOM 1419 N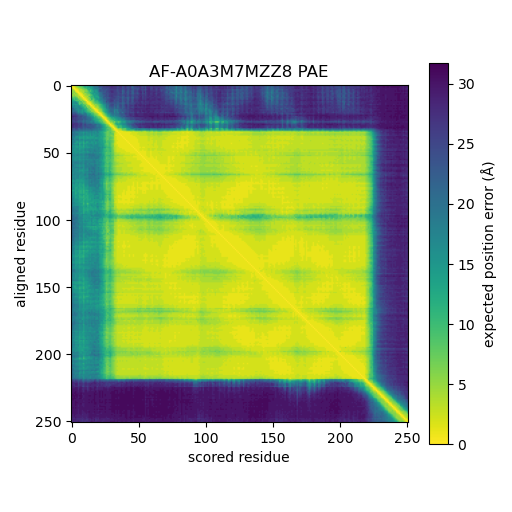 N . VAL A 1 176 ? -8.459 2.765 -11.717 1.00 95.25 176 VAL A N 1
ATOM 1420 C CA . VAL A 1 176 ? -8.284 3.750 -10.638 1.00 95.25 176 VAL A CA 1
ATOM 1421 C C . VAL A 1 176 ? -8.045 5.136 -11.228 1.00 95.25 176 VAL A C 1
ATOM 1423 O O . VAL A 1 176 ? -7.106 5.352 -11.995 1.00 95.25 176 VAL A O 1
ATOM 1426 N N . SER A 1 177 ? -8.881 6.107 -10.863 1.00 94.50 177 SER A N 1
ATOM 1427 C CA . SER A 1 177 ? -8.724 7.484 -11.328 1.00 94.50 177 SER A CA 1
ATOM 1428 C C . SER A 1 177 ? -7.645 8.239 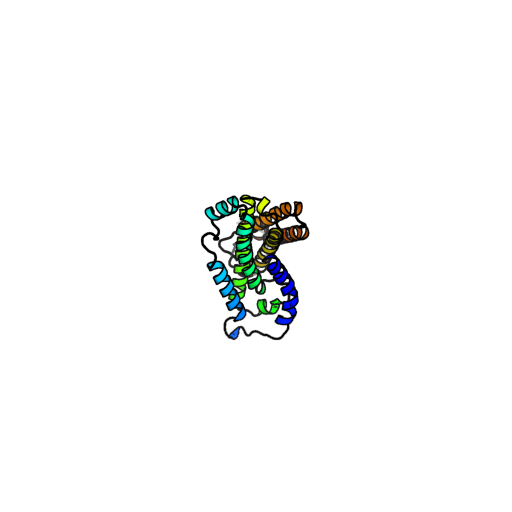-10.541 1.00 94.50 177 SER A C 1
ATOM 1430 O O . SER A 1 177 ? -7.294 7.900 -9.409 1.00 94.50 177 SER A O 1
ATOM 1432 N N . TYR A 1 178 ? -7.154 9.350 -11.101 1.00 92.81 178 TYR A N 1
ATOM 1433 C CA . TYR A 1 178 ? -6.258 10.256 -10.370 1.00 92.81 178 TYR A CA 1
ATOM 1434 C C . TYR A 1 178 ? -6.884 10.822 -9.093 1.00 92.81 178 TYR A C 1
ATOM 1436 O O . TYR A 1 178 ? -6.170 11.099 -8.127 1.00 92.81 178 TYR A O 1
ATOM 1444 N N . GLN A 1 179 ? -8.207 10.980 -9.081 1.00 95.19 179 GLN A N 1
ATOM 1445 C CA . GLN A 1 179 ? -8.925 11.423 -7.899 1.00 95.19 179 GLN A CA 1
ATOM 1446 C C . GLN A 1 179 ? -8.901 10.344 -6.809 1.00 95.19 179 GLN A C 1
ATOM 1448 O O . GLN A 1 179 ? -8.617 10.665 -5.660 1.00 95.19 179 GLN A O 1
ATOM 1453 N N . ASP A 1 180 ? -9.058 9.069 -7.166 1.00 96.75 180 ASP A N 1
ATOM 1454 C CA . ASP A 1 180 ? -8.983 7.956 -6.210 1.00 96.75 180 ASP A CA 1
ATOM 1455 C C . ASP A 1 180 ? -7.589 7.841 -5.566 1.00 96.75 180 ASP A C 1
ATOM 1457 O O . ASP A 1 180 ? -7.461 7.617 -4.356 1.00 96.75 180 ASP A O 1
ATOM 1461 N N . TYR A 1 181 ? -6.518 8.062 -6.342 1.00 97.69 181 TYR A N 1
ATOM 1462 C CA . TYR A 1 181 ? -5.156 8.125 -5.795 1.00 97.69 181 TYR A CA 1
ATOM 1463 C C . TYR A 1 181 ? -4.993 9.276 -4.803 1.00 97.69 181 TYR A C 1
ATOM 1465 O O . TYR A 1 181 ? -4.437 9.087 -3.718 1.00 97.69 181 TYR A O 1
ATOM 1473 N N . ARG A 1 182 ? -5.491 10.466 -5.158 1.00 97.75 182 ARG A N 1
ATOM 1474 C CA . ARG A 1 182 ? -5.458 11.639 -4.281 1.00 97.75 182 ARG A CA 1
ATOM 1475 C C . ARG A 1 182 ? -6.200 11.365 -2.978 1.00 97.75 182 ARG A C 1
ATOM 1477 O O . ARG A 1 182 ? -5.642 11.590 -1.907 1.00 97.75 182 ARG A O 1
ATOM 1484 N N . GLU A 1 183 ? -7.416 10.836 -3.063 1.00 97.81 183 GLU A N 1
ATOM 1485 C CA . GLU A 1 183 ? -8.240 10.505 -1.900 1.00 97.81 183 GLU A CA 1
ATOM 1486 C C . GLU A 1 183 ? -7.567 9.478 -0.992 1.00 97.81 183 GLU A C 1
ATOM 1488 O O . GLU A 1 183 ? -7.616 9.606 0.233 1.00 97.81 183 GLU A O 1
ATOM 1493 N N . THR A 1 184 ? -6.891 8.489 -1.578 1.00 98.44 184 THR A N 1
ATOM 1494 C CA . THR A 1 184 ? -6.103 7.506 -0.828 1.00 98.44 184 THR A CA 1
ATOM 1495 C C . THR A 1 184 ? -4.982 8.187 -0.036 1.00 98.44 184 THR A C 1
ATOM 1497 O O . THR A 1 184 ? -4.844 7.964 1.169 1.00 98.44 184 THR A O 1
ATOM 1500 N N . LEU A 1 185 ? -4.213 9.073 -0.675 1.00 98.62 185 LEU A N 1
ATOM 1501 C CA . LEU A 1 185 ? -3.118 9.808 -0.030 1.00 98.62 185 LEU A CA 1
ATOM 1502 C C . LEU A 1 185 ? -3.621 10.761 1.066 1.00 98.62 185 LEU A C 1
ATOM 1504 O O . LEU A 1 185 ? -3.056 10.810 2.159 1.00 98.62 185 LEU A O 1
ATOM 1508 N N . GLU A 1 186 ? -4.706 11.488 0.809 1.00 98.62 186 GLU A N 1
ATOM 1509 C CA . GLU A 1 186 ? -5.344 12.373 1.789 1.00 98.62 186 GLU A CA 1
ATOM 1510 C C . GLU A 1 186 ? -5.895 11.595 2.991 1.00 98.62 186 GLU A C 1
ATOM 1512 O O . GLU A 1 186 ? -5.735 12.021 4.141 1.00 98.62 186 GLU A O 1
ATOM 1517 N N . SER A 1 187 ? -6.501 10.429 2.744 1.00 98.62 187 SER A N 1
ATOM 1518 C CA . SER A 1 187 ? -6.969 9.520 3.791 1.00 98.62 187 SER A CA 1
ATOM 1519 C C . SER A 1 187 ? -5.812 9.066 4.684 1.00 98.62 187 SER A C 1
ATOM 1521 O O . SER A 1 187 ? -5.896 9.189 5.908 1.00 98.62 187 SER A O 1
ATOM 1523 N N . ASN A 1 188 ? -4.690 8.645 4.094 1.00 98.56 188 ASN A N 1
ATOM 1524 C CA . ASN A 1 188 ? -3.501 8.232 4.842 1.00 98.56 188 ASN A CA 1
ATOM 1525 C C . ASN A 1 188 ? -2.926 9.368 5.701 1.00 98.56 188 ASN A C 1
ATOM 1527 O O . ASN A 1 188 ? -2.596 9.157 6.870 1.00 98.56 188 ASN A O 1
ATOM 1531 N N . VAL A 1 189 ? -2.856 10.592 5.164 1.00 98.62 189 VAL A N 1
ATOM 1532 C CA . VAL A 1 189 ? -2.430 11.778 5.927 1.00 98.62 189 VAL A CA 1
ATOM 1533 C C . VAL A 1 189 ? -3.370 12.038 7.106 1.00 98.62 189 VAL A C 1
ATOM 1535 O O . VAL A 1 189 ? -2.906 12.297 8.219 1.00 98.62 189 VAL A O 1
ATOM 1538 N N . ARG A 1 190 ? -4.688 11.930 6.901 1.00 98.62 190 ARG A N 1
ATOM 1539 C CA . ARG A 1 190 ? -5.691 12.098 7.964 1.00 98.62 190 ARG A CA 1
ATOM 1540 C C . ARG A 1 190 ? -5.558 11.032 9.053 1.00 98.62 190 ARG A C 1
ATOM 1542 O O . ARG A 1 190 ? -5.629 11.367 10.236 1.00 98.62 190 ARG A O 1
ATOM 1549 N N . ILE A 1 191 ? -5.336 9.778 8.668 1.00 98.50 191 ILE A N 1
ATOM 1550 C CA . ILE A 1 191 ? -5.082 8.669 9.594 1.00 98.50 191 ILE A CA 1
ATOM 1551 C C . ILE A 1 191 ? -3.832 8.957 10.432 1.00 98.50 191 ILE A C 1
ATOM 1553 O O . ILE A 1 191 ? -3.884 8.910 11.660 1.00 98.50 191 ILE A O 1
ATOM 1557 N N . LEU A 1 192 ? -2.726 9.355 9.803 1.00 98.38 192 LEU A N 1
ATOM 1558 C CA . LEU A 1 192 ? -1.485 9.691 10.507 1.00 98.38 192 LEU A CA 1
ATOM 1559 C C . LEU A 1 192 ? -1.638 10.914 11.426 1.00 98.38 192 LEU A C 1
ATOM 1561 O O . LEU A 1 192 ? -1.076 10.936 12.522 1.00 98.38 192 LEU A O 1
ATOM 1565 N N . ALA A 1 193 ? -2.441 11.909 11.033 1.00 98.25 193 ALA A N 1
ATOM 1566 C CA . ALA A 1 193 ? -2.787 13.058 11.877 1.00 98.25 193 ALA A CA 1
ATOM 1567 C C . ALA A 1 193 ? -3.559 12.664 13.145 1.00 98.25 193 ALA A C 1
ATOM 1569 O O . ALA A 1 193 ? -3.473 13.342 14.171 1.00 98.25 193 ALA A O 1
ATOM 1570 N N . TYR A 1 194 ? -4.331 11.583 13.083 1.00 98.25 194 TYR A N 1
ATOM 1571 C CA . TYR A 1 194 ? -4.989 11.017 14.250 1.00 98.25 194 TYR A CA 1
ATOM 1572 C C . TYR A 1 194 ? -4.018 10.196 15.099 1.00 98.25 194 TYR A C 1
ATOM 1574 O O . TYR A 1 194 ? -3.935 10.420 16.305 1.00 98.25 194 TYR A O 1
ATOM 1582 N N . LEU A 1 195 ? -3.238 9.310 14.474 1.00 97.38 195 LEU A N 1
ATOM 1583 C CA . LEU A 1 195 ? -2.318 8.406 15.168 1.00 97.38 195 LEU A CA 1
ATOM 1584 C C . LEU A 1 195 ? -1.215 9.139 15.938 1.00 97.38 195 LEU A C 1
ATOM 1586 O O . LEU A 1 195 ? -0.860 8.703 17.032 1.00 97.38 195 LEU A O 1
ATOM 1590 N N . LYS A 1 196 ? -0.738 10.293 15.446 1.00 96.25 196 LYS A N 1
ATOM 1591 C CA . LYS A 1 196 ? 0.270 11.110 16.152 1.00 96.25 196 LYS A CA 1
ATOM 1592 C C . LYS A 1 196 ? -0.149 11.587 17.548 1.00 96.25 196 LYS A C 1
ATOM 1594 O O . LYS A 1 196 ? 0.694 12.006 18.329 1.00 96.2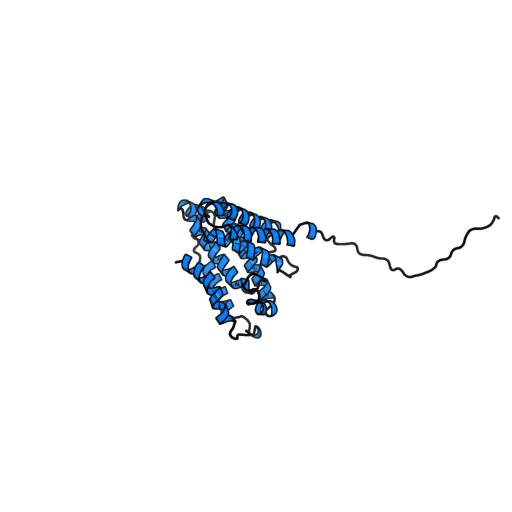5 196 LYS A O 1
ATOM 1599 N N . LYS A 1 197 ? -1.446 11.544 17.868 1.00 96.62 197 LYS A N 1
ATOM 1600 C CA . LYS A 1 197 ? -1.962 11.892 19.201 1.00 96.62 197 LYS A CA 1
ATOM 1601 C C . LYS A 1 197 ? -1.693 10.796 20.234 1.00 96.62 197 LYS A C 1
ATOM 1603 O O . LYS A 1 197 ? -1.752 11.069 21.426 1.00 96.62 197 LYS A O 1
ATOM 1608 N N . TYR A 1 198 ? -1.430 9.574 19.774 1.00 96.62 198 TYR A N 1
ATOM 1609 C CA . TYR A 1 198 ? -1.298 8.377 20.605 1.00 96.62 198 TYR A CA 1
ATOM 1610 C C . TYR A 1 198 ? 0.084 7.724 20.480 1.00 96.62 198 TYR A C 1
ATOM 1612 O O . TYR A 1 198 ? 0.546 7.075 21.413 1.00 96.62 198 TYR A O 1
ATOM 1620 N N . ILE A 1 199 ? 0.745 7.884 19.330 1.00 95.12 199 ILE A N 1
ATOM 1621 C CA . ILE A 1 199 ? 2.012 7.234 18.981 1.00 95.12 199 ILE A CA 1
ATOM 1622 C C . ILE A 1 199 ? 2.955 8.291 18.399 1.00 95.12 199 ILE A C 1
ATOM 1624 O O . ILE A 1 199 ? 2.511 9.189 17.687 1.00 95.12 199 ILE A O 1
ATOM 1628 N N . LYS A 1 200 ? 4.266 8.177 18.653 1.00 93.50 200 LYS A N 1
ATOM 1629 C CA . LYS A 1 200 ? 5.290 9.046 18.047 1.00 93.50 200 LYS A CA 1
ATOM 1630 C C . LYS A 1 200 ? 5.360 8.816 16.531 1.00 93.50 200 LYS A C 1
ATOM 1632 O O . LYS A 1 200 ? 6.122 7.979 16.053 1.00 93.50 200 LYS A O 1
ATOM 1637 N N . ALA A 1 201 ? 4.536 9.554 15.791 1.00 93.25 201 ALA A N 1
ATOM 1638 C CA . ALA A 1 201 ? 4.299 9.364 14.363 1.00 93.25 201 ALA A CA 1
ATOM 1639 C C . ALA A 1 201 ? 4.649 10.599 13.508 1.00 93.25 201 ALA A C 1
ATOM 1641 O O . ALA A 1 201 ? 4.305 10.632 12.330 1.00 93.25 201 ALA A O 1
ATOM 1642 N N . ASP A 1 202 ? 5.319 11.613 14.065 1.00 95.50 202 ASP A N 1
ATOM 1643 C CA . ASP A 1 202 ? 5.569 12.896 13.386 1.00 95.50 202 ASP A CA 1
ATOM 1644 C C . ASP A 1 202 ? 6.329 12.739 12.067 1.00 95.50 202 ASP A C 1
ATOM 1646 O O . ASP A 1 202 ? 5.855 13.202 11.033 1.00 95.50 202 ASP A O 1
ATOM 1650 N N . LEU A 1 203 ? 7.432 11.985 12.071 1.00 94.69 203 LEU A N 1
ATOM 1651 C CA . LEU A 1 203 ? 8.216 11.723 10.858 1.00 94.69 203 LEU A CA 1
ATOM 1652 C C . LEU A 1 203 ? 7.411 10.956 9.799 1.00 94.69 203 LEU A C 1
ATOM 1654 O O . LEU A 1 203 ? 7.524 11.229 8.605 1.00 94.69 203 LEU A O 1
ATOM 1658 N N . TYR A 1 204 ? 6.562 10.019 10.228 1.00 96.19 204 TYR A N 1
ATOM 1659 C CA . TYR A 1 204 ? 5.702 9.261 9.319 1.00 96.19 204 TYR A CA 1
ATOM 1660 C C . TYR A 1 204 ? 4.633 10.160 8.689 1.00 96.19 204 TYR A C 1
ATOM 1662 O O . TYR A 1 204 ? 4.397 10.109 7.482 1.00 96.19 204 TYR A O 1
ATOM 1670 N N . TYR A 1 205 ? 4.026 11.027 9.501 1.00 97.69 205 TYR A N 1
ATOM 1671 C CA . TYR A 1 205 ? 3.068 12.031 9.058 1.00 97.69 205 TYR A CA 1
ATOM 1672 C C . TYR A 1 205 ? 3.689 13.030 8.074 1.00 97.69 205 TYR A C 1
ATOM 1674 O O . TYR A 1 205 ? 3.087 13.334 7.044 1.00 97.69 205 TYR A O 1
ATOM 1682 N N . GLU A 1 206 ? 4.884 13.540 8.366 1.00 97.44 206 GLU A N 1
ATOM 1683 C CA . GLU A 1 206 ? 5.608 14.453 7.478 1.00 97.44 206 GLU A CA 1
ATOM 1684 C C . GLU A 1 206 ? 5.956 13.778 6.151 1.00 97.44 206 GLU A C 1
ATOM 1686 O O . GLU A 1 206 ? 5.703 14.349 5.091 1.00 97.44 206 GLU A O 1
ATOM 1691 N N . SER A 1 207 ? 6.448 12.536 6.193 1.00 96.62 207 SER A N 1
ATOM 1692 C CA . SER A 1 207 ? 6.729 11.738 4.996 1.00 96.62 207 SER A CA 1
ATOM 1693 C C . SER A 1 207 ? 5.481 11.553 4.120 1.00 96.62 207 SER A C 1
ATOM 1695 O O . SER A 1 207 ? 5.540 11.789 2.911 1.00 96.62 207 SER A O 1
ATOM 1697 N N . ALA A 1 208 ? 4.327 11.221 4.709 1.00 97.69 208 ALA A N 1
ATOM 1698 C CA . ALA A 1 208 ? 3.076 11.085 3.960 1.00 97.69 208 ALA A CA 1
ATOM 1699 C C . ALA A 1 208 ? 2.591 12.417 3.357 1.00 97.69 208 ALA A C 1
ATOM 1701 O O . ALA A 1 208 ? 2.130 12.445 2.215 1.00 97.69 208 ALA A O 1
ATOM 1702 N N . ASN A 1 209 ? 2.750 13.540 4.069 1.00 98.31 209 ASN A N 1
ATOM 1703 C CA . ASN A 1 209 ? 2.449 14.866 3.516 1.00 98.31 209 ASN A CA 1
ATOM 1704 C C . ASN A 1 209 ? 3.360 15.217 2.337 1.00 98.31 209 ASN A C 1
ATOM 1706 O O . ASN A 1 209 ? 2.893 15.773 1.345 1.00 98.31 209 ASN A O 1
ATOM 1710 N N . GLN A 1 210 ? 4.648 14.882 2.417 1.00 97.75 210 GLN A N 1
ATOM 1711 C CA . GLN A 1 210 ? 5.576 15.075 1.304 1.00 97.75 210 GLN A CA 1
ATOM 1712 C C . GLN A 1 210 ? 5.189 14.216 0.096 1.00 97.75 210 GLN A C 1
ATOM 1714 O O . GLN A 1 210 ? 5.255 14.702 -1.032 1.00 97.75 210 GLN A O 1
ATOM 1719 N N . ALA A 1 211 ? 4.740 12.975 0.308 1.00 97.38 211 ALA A N 1
ATOM 1720 C CA . ALA A 1 211 ? 4.215 12.134 -0.765 1.00 97.38 211 ALA A CA 1
ATOM 1721 C C . ALA A 1 211 ? 2.984 12.779 -1.432 1.00 97.38 211 ALA A C 1
ATOM 1723 O O . ALA A 1 211 ? 2.985 12.965 -2.649 1.00 97.38 211 ALA A O 1
ATOM 1724 N N . LEU A 1 212 ? 1.986 13.214 -0.653 1.00 98.12 212 LEU A N 1
ATOM 1725 C CA . LEU A 1 212 ? 0.807 13.916 -1.178 1.00 98.12 212 LEU A CA 1
ATOM 1726 C C . LEU A 1 212 ? 1.182 15.208 -1.924 1.00 98.12 212 LEU A C 1
ATOM 1728 O O . LEU A 1 212 ? 0.652 15.483 -2.998 1.00 98.12 212 LEU A O 1
ATOM 1732 N N . LYS A 1 213 ? 2.131 15.987 -1.396 1.00 97.88 213 LYS A N 1
ATOM 1733 C CA . LYS A 1 213 ? 2.643 17.191 -2.060 1.00 97.88 213 LYS A CA 1
ATOM 1734 C C . LYS A 1 213 ? 3.268 16.859 -3.418 1.00 97.88 213 LYS A C 1
ATOM 1736 O O . LYS A 1 213 ? 2.882 17.463 -4.413 1.00 97.88 213 LYS A O 1
ATOM 1741 N N . ARG A 1 214 ? 4.160 15.863 -3.475 1.00 96.81 214 ARG A N 1
ATOM 1742 C CA . ARG A 1 214 ? 4.792 15.399 -4.724 1.00 96.81 214 ARG A CA 1
ATOM 1743 C C . ARG A 1 214 ? 3.762 14.915 -5.743 1.00 96.81 214 ARG A C 1
ATOM 1745 O O . ARG A 1 214 ? 3.898 15.205 -6.926 1.00 96.81 214 ARG A O 1
ATOM 1752 N N . PHE A 1 215 ? 2.733 14.197 -5.292 1.00 96.94 215 PHE A N 1
ATOM 1753 C CA . PHE A 1 215 ? 1.621 13.791 -6.151 1.00 96.94 215 PHE A CA 1
ATOM 1754 C C . PHE A 1 215 ? 0.901 15.008 -6.739 1.00 96.94 215 PHE A C 1
ATOM 1756 O O . PHE A 1 215 ? 0.718 15.095 -7.949 1.00 96.94 215 PHE A O 1
ATOM 1763 N N . ASN A 1 216 ? 0.539 15.978 -5.900 1.00 96.06 216 ASN A N 1
ATOM 1764 C CA . ASN A 1 216 ? -0.154 17.181 -6.349 1.00 96.06 216 ASN A CA 1
ATOM 1765 C C . ASN A 1 216 ? 0.689 17.999 -7.333 1.00 96.06 216 ASN A C 1
ATOM 1767 O O . ASN A 1 216 ? 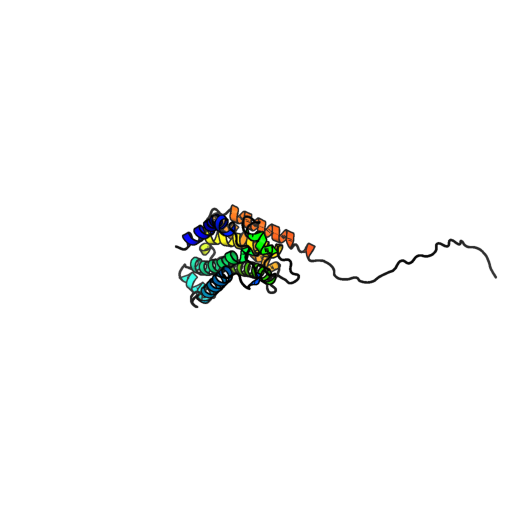0.145 18.506 -8.307 1.00 96.06 216 ASN A O 1
ATOM 1771 N N . GLU A 1 217 ? 1.996 18.110 -7.115 1.00 95.50 217 GLU A N 1
ATOM 1772 C CA . GLU A 1 217 ? 2.913 18.795 -8.033 1.00 95.50 217 GLU A CA 1
ATOM 1773 C C . GLU A 1 217 ? 2.997 18.089 -9.394 1.00 95.50 217 GLU A C 1
ATOM 1775 O O . GLU A 1 217 ? 2.962 18.753 -10.426 1.00 95.50 217 GLU A O 1
ATOM 1780 N N . ALA A 1 218 ? 3.053 16.754 -9.406 1.00 93.62 218 ALA A N 1
ATOM 1781 C CA . ALA A 1 218 ? 3.163 15.966 -10.634 1.00 93.62 218 ALA A CA 1
ATOM 1782 C C . ALA A 1 218 ? 1.841 15.844 -11.418 1.00 93.62 218 ALA A C 1
ATOM 1784 O O . ALA A 1 218 ? 1.866 15.729 -12.641 1.00 93.62 218 ALA A O 1
ATOM 1785 N N . PHE A 1 219 ? 0.694 15.870 -10.732 1.00 89.75 219 PHE A N 1
ATOM 1786 C CA . PHE A 1 219 ? -0.622 15.558 -11.310 1.00 89.75 219 PHE A CA 1
ATOM 1787 C C . PHE A 1 219 ? -1.665 16.668 -11.077 1.00 89.75 219 PHE A C 1
ATOM 1789 O O . PHE A 1 219 ? -2.863 16.402 -10.966 1.00 89.75 219 PHE A O 1
ATOM 1796 N N . SER A 1 220 ? -1.235 17.931 -10.968 1.00 80.38 220 SER A N 1
ATOM 1797 C CA . SER A 1 220 ? -2.161 19.066 -10.839 1.00 80.38 220 SER A CA 1
ATOM 1798 C C . SER A 1 220 ? -3.039 19.236 -12.093 1.00 80.38 220 SER A C 1
ATOM 1800 O O . SER A 1 220 ? -2.524 19.116 -13.208 1.00 80.38 220 SER A O 1
ATOM 1802 N N . PRO A 1 221 ? -4.333 19.603 -11.945 1.00 61.56 221 PRO A N 1
ATOM 1803 C CA . PRO A 1 221 ? -5.280 19.736 -13.062 1.00 61.56 221 PRO A CA 1
ATOM 1804 C C . PRO A 1 221 ? -4.796 20.656 -14.190 1.00 61.56 221 PRO A C 1
ATOM 1806 O O . PRO A 1 221 ? -5.106 20.430 -15.356 1.00 61.56 221 PRO A O 1
ATOM 1809 N N . THR A 1 222 ? -3.982 21.663 -13.865 1.00 52.22 222 THR A N 1
ATOM 1810 C CA . THR A 1 222 ? -3.418 22.614 -14.832 1.00 52.22 222 THR A CA 1
ATOM 1811 C C . THR A 1 222 ? -2.472 21.961 -15.847 1.00 52.22 222 THR A C 1
ATOM 1813 O O . THR A 1 222 ? -2.286 22.508 -16.927 1.00 52.22 222 THR A O 1
ATOM 1816 N N . MET A 1 223 ? -1.895 20.792 -15.543 1.00 47.00 223 MET A N 1
ATOM 1817 C CA . MET A 1 223 ? -1.034 20.040 -16.470 1.00 47.00 223 MET A CA 1
ATOM 1818 C C . MET A 1 223 ? -1.782 18.973 -17.282 1.00 47.00 223 MET A C 1
ATOM 1820 O O . MET A 1 223 ? -1.210 18.411 -18.211 1.00 47.00 223 MET A O 1
ATOM 1824 N N . MET A 1 224 ? -3.058 18.714 -16.974 1.00 46.41 224 MET A N 1
ATOM 1825 C CA . MET A 1 224 ? -3.897 17.746 -17.699 1.00 46.41 224 MET A CA 1
ATOM 1826 C C . MET A 1 224 ? -4.768 18.380 -18.791 1.00 46.41 224 MET A C 1
ATOM 1828 O O . MET A 1 224 ? -5.469 17.672 -19.508 1.00 46.41 224 MET A O 1
ATOM 1832 N N . VAL A 1 225 ? -4.685 19.701 -18.975 1.00 40.47 225 VAL A N 1
ATOM 1833 C CA . VAL A 1 225 ? -5.255 20.404 -20.130 1.00 40.47 225 VAL A CA 1
ATOM 1834 C C . VAL A 1 225 ? -4.138 20.668 -21.143 1.00 40.47 225 VAL A C 1
ATOM 1836 O O . VAL A 1 225 ? -3.586 21.762 -21.207 1.00 40.47 225 VAL A O 1
ATOM 1839 N N . GLN A 1 226 ? -3.791 19.670 -21.958 1.00 33.06 226 GLN A N 1
ATOM 1840 C CA . GLN A 1 226 ? -3.268 19.966 -23.294 1.00 33.06 226 GLN A CA 1
ATOM 1841 C C . GLN A 1 226 ? -4.444 19.955 -24.277 1.00 33.06 226 GLN A C 1
ATOM 1843 O O . GLN A 1 226 ? -5.121 18.932 -24.391 1.00 33.06 226 GLN A O 1
ATOM 1848 N N . PRO A 1 227 ? -4.709 21.056 -25.004 1.00 35.75 227 PRO A N 1
ATOM 1849 C CA . PRO A 1 227 ? -5.673 21.033 -26.087 1.00 35.75 227 PRO A CA 1
ATOM 1850 C C . PRO A 1 227 ? -5.101 20.235 -27.261 1.00 35.75 227 PRO A C 1
ATOM 1852 O O . PRO A 1 227 ? -4.072 20.592 -27.838 1.00 35.75 227 PRO A O 1
ATOM 1855 N N . GLN A 1 228 ? -5.799 19.167 -27.643 1.00 37.66 228 GLN A N 1
ATOM 1856 C CA . GLN A 1 228 ? -5.683 18.610 -28.983 1.00 37.66 228 GLN A CA 1
ATOM 1857 C C . GLN A 1 228 ? -6.381 19.528 -29.996 1.00 37.66 228 GLN A C 1
ATOM 1859 O O . GLN A 1 228 ? -7.475 20.029 -29.755 1.00 37.66 228 GLN A O 1
ATOM 1864 N N . HIS A 1 229 ? -5.738 19.636 -31.160 1.00 34.22 229 HIS A N 1
ATOM 1865 C CA . HIS A 1 229 ? -6.192 20.211 -32.428 1.00 34.22 229 HIS A CA 1
ATOM 1866 C C . HIS A 1 229 ? -6.289 21.738 -32.539 1.00 34.22 229 HIS A C 1
ATOM 1868 O O . HIS A 1 229 ? -7.247 22.344 -32.085 1.00 34.22 229 HIS A O 1
ATOM 1874 N N . HIS A 1 230 ? -5.407 22.315 -33.367 1.00 29.66 230 HIS A N 1
ATOM 1875 C CA . HIS A 1 230 ? -5.761 22.647 -34.756 1.00 29.66 230 HIS A CA 1
ATOM 1876 C C . HIS A 1 230 ? -4.593 22.316 -35.705 1.00 29.66 230 HIS A C 1
ATOM 1878 O O . HIS A 1 230 ? -3.439 22.660 -35.461 1.00 29.66 230 HIS A O 1
ATOM 1884 N N . ARG A 1 231 ? -4.917 21.582 -36.776 1.00 33.66 231 ARG A N 1
ATOM 1885 C CA . ARG A 1 231 ? -4.071 21.279 -37.941 1.00 33.66 231 ARG A CA 1
ATOM 1886 C C . ARG A 1 231 ? -4.462 22.249 -39.066 1.00 33.66 231 ARG A C 1
ATOM 1888 O O . ARG A 1 231 ? -5.627 22.620 -39.136 1.00 33.66 231 ARG A O 1
ATOM 1895 N N . HIS A 1 232 ? -3.519 22.495 -39.981 1.00 28.92 232 HIS A N 1
ATOM 1896 C CA . HIS A 1 232 ? -3.613 23.278 -41.231 1.00 28.92 232 HIS A CA 1
ATOM 1897 C C . HIS A 1 232 ? -3.693 24.800 -41.055 1.00 28.92 232 HIS A C 1
ATOM 1899 O O . HIS A 1 232 ? -4.523 25.303 -40.322 1.00 28.92 232 HIS A O 1
ATOM 1905 N N . GLY A 1 233 ? -2.895 25.627 -41.722 1.00 26.48 233 GLY A N 1
ATOM 1906 C CA . GLY A 1 233 ? -1.838 25.432 -42.708 1.00 26.48 233 GLY A CA 1
ATOM 1907 C C . GLY A 1 233 ? -1.679 26.761 -43.446 1.00 26.48 233 GLY A C 1
ATOM 1908 O O . GLY A 1 233 ? -2.683 27.358 -43.802 1.00 26.48 233 GLY A O 1
ATOM 1909 N N . SER A 1 234 ? -0.460 27.241 -43.675 1.00 26.39 234 SER A N 1
ATOM 1910 C CA . SER A 1 234 ? -0.184 28.093 -44.836 1.00 26.39 234 SER A CA 1
ATOM 1911 C C . SER A 1 234 ? 1.312 28.171 -45.066 1.00 26.39 234 SER A C 1
ATOM 1913 O O . SER A 1 234 ? 2.077 28.616 -44.214 1.00 26.39 234 SER A O 1
ATOM 1915 N N . TRP A 1 235 ? 1.696 27.719 -46.249 1.00 27.06 235 TRP A N 1
ATOM 1916 C CA . TRP A 1 235 ? 2.979 27.972 -46.869 1.00 27.06 235 TRP A CA 1
ATOM 1917 C C . TRP A 1 235 ? 3.096 29.475 -47.130 1.00 27.06 235 TRP A C 1
ATOM 1919 O O . TRP A 1 235 ? 2.218 30.053 -47.766 1.00 27.06 235 TRP A O 1
ATOM 1929 N N . THR A 1 236 ? 4.165 30.116 -46.673 1.00 28.69 236 THR A N 1
ATOM 1930 C CA . THR A 1 236 ? 4.573 31.427 -47.184 1.00 28.69 236 THR A CA 1
ATOM 1931 C C . THR A 1 236 ? 5.663 31.213 -48.222 1.00 28.69 236 THR A C 1
ATOM 1933 O O . THR A 1 236 ? 6.856 31.230 -47.933 1.00 28.69 236 THR A O 1
ATOM 1936 N N . ALA A 1 237 ? 5.217 30.982 -49.456 1.00 30.00 237 ALA A N 1
ATOM 1937 C CA . ALA A 1 237 ? 6.012 31.291 -50.629 1.00 30.00 237 ALA A CA 1
ATOM 1938 C C . ALA A 1 237 ? 5.930 32.805 -50.881 1.00 30.00 237 ALA A C 1
ATOM 1940 O O . ALA A 1 237 ? 4.856 33.404 -50.895 1.00 30.00 237 ALA A O 1
ATOM 1941 N N . THR A 1 238 ? 7.108 33.390 -51.034 1.00 28.08 238 THR A N 1
ATOM 1942 C CA . THR A 1 238 ? 7.452 34.712 -51.553 1.00 28.08 238 THR A CA 1
ATOM 1943 C C . THR A 1 238 ? 6.539 35.156 -52.704 1.00 28.08 238 THR A C 1
ATOM 1945 O O . THR A 1 238 ? 6.227 34.328 -53.557 1.00 28.08 238 THR A O 1
ATOM 1948 N N . THR A 1 239 ? 6.197 36.453 -52.799 1.00 27.05 239 THR A N 1
ATOM 1949 C CA . THR A 1 239 ? 6.546 37.345 -53.938 1.00 27.05 239 THR A CA 1
ATOM 1950 C C . THR A 1 239 ? 5.806 38.701 -53.877 1.00 27.05 239 THR A C 1
ATOM 1952 O O . THR A 1 239 ? 4.600 38.765 -53.686 1.00 27.05 239 THR A O 1
ATOM 1955 N N . GLN A 1 240 ? 6.592 39.759 -54.119 1.00 29.02 240 GLN A N 1
ATOM 1956 C CA . GLN A 1 240 ? 6.267 41.095 -54.648 1.00 29.02 240 GLN A CA 1
ATOM 1957 C C . GLN A 1 240 ? 5.563 42.157 -53.790 1.00 29.02 240 GLN A C 1
ATOM 1959 O O . GLN A 1 240 ? 4.348 42.315 -53.753 1.00 29.02 240 GLN A O 1
ATOM 1964 N N . VAL A 1 241 ? 6.426 43.039 -53.280 1.00 29.72 241 VAL A N 1
ATOM 1965 C CA . VAL A 1 241 ? 6.214 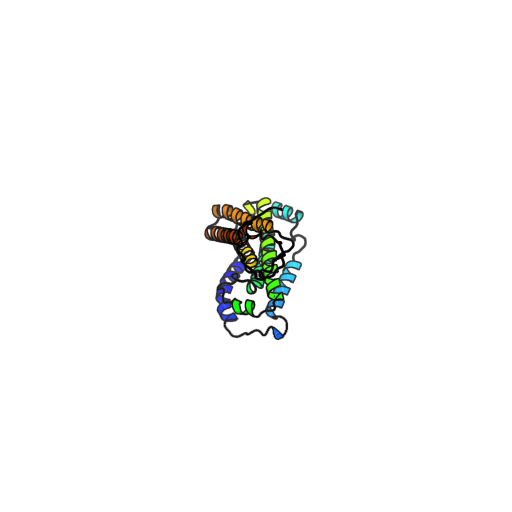44.487 -53.239 1.00 29.72 241 VAL A CA 1
ATOM 1966 C C . VAL A 1 241 ? 6.003 44.992 -54.670 1.00 29.72 241 VAL A C 1
ATOM 1968 O O . VAL A 1 241 ? 6.890 44.838 -55.507 1.00 29.72 241 VAL A O 1
ATOM 1971 N N . ASN A 1 242 ? 4.865 45.629 -54.941 1.00 30.83 242 ASN A N 1
ATOM 1972 C CA . ASN A 1 242 ? 4.782 46.610 -56.015 1.00 30.83 242 ASN A CA 1
ATOM 1973 C C . ASN A 1 242 ? 3.921 47.790 -55.553 1.00 30.83 242 ASN A C 1
ATOM 1975 O O . ASN A 1 242 ? 2.699 47.715 -55.452 1.00 30.83 242 ASN A O 1
ATOM 1979 N N . SER A 1 243 ? 4.615 48.864 -55.198 1.00 32.00 243 SER A N 1
ATOM 1980 C CA . SER A 1 243 ? 4.086 50.194 -54.928 1.00 32.00 243 SER A CA 1
ATOM 1981 C C . SER A 1 243 ? 3.717 50.869 -56.247 1.00 32.00 243 SER A C 1
ATOM 1983 O O . SER A 1 243 ? 4.581 51.038 -57.106 1.00 32.00 243 SER A O 1
ATOM 1985 N N . GLY A 1 244 ? 2.465 51.290 -56.397 1.00 29.17 244 GLY A N 1
ATOM 1986 C CA . GLY A 1 244 ? 2.004 52.005 -57.583 1.00 29.17 244 GLY A CA 1
ATOM 1987 C C . GLY A 1 244 ? 0.804 52.873 -57.259 1.00 29.17 244 GLY A C 1
ATOM 1988 O O . GLY A 1 244 ? -0.337 52.438 -57.357 1.00 29.17 244 GLY A O 1
ATOM 1989 N N . SER A 1 245 ? 1.103 54.085 -56.816 1.00 31.75 245 SER A N 1
ATOM 1990 C CA . SER A 1 245 ? 0.186 55.184 -56.556 1.00 31.75 245 SER A CA 1
ATOM 1991 C C . SER A 1 245 ? -0.671 55.524 -57.776 1.00 31.75 245 SER A C 1
ATOM 1993 O O . SER A 1 245 ? -0.222 55.455 -58.917 1.00 31.75 245 SER A O 1
ATOM 1995 N N . SER A 1 246 ? -1.887 55.967 -57.480 1.00 31.59 246 SER A N 1
ATOM 1996 C CA . SER A 1 246 ? -2.851 56.633 -58.347 1.00 31.59 246 SER A CA 1
ATOM 1997 C C . SER A 1 246 ? -2.222 57.580 -59.373 1.00 31.59 246 SER A C 1
ATOM 1999 O O . SER A 1 246 ? -1.404 58.421 -59.003 1.00 31.59 246 SER A O 1
ATOM 2001 N N . ASN A 1 247 ? -2.714 57.547 -60.616 1.00 29.48 247 ASN A N 1
ATOM 2002 C CA . ASN A 1 247 ? -3.450 58.686 -61.167 1.00 29.48 247 ASN A CA 1
ATOM 2003 C C . ASN A 1 247 ? -4.000 58.456 -62.587 1.00 29.48 247 ASN A C 1
ATOM 2005 O O . ASN A 1 247 ? -3.336 57.888 -63.446 1.00 29.48 247 ASN A O 1
ATOM 2009 N N . LEU A 1 248 ? -5.159 59.097 -62.790 1.00 29.05 248 LEU A N 1
ATOM 2010 C CA . LEU A 1 248 ? -5.584 59.850 -63.977 1.00 29.05 248 LEU A CA 1
ATOM 2011 C C . LEU A 1 248 ? -6.472 59.183 -65.059 1.00 29.05 248 LEU A C 1
ATOM 2013 O O . LEU A 1 248 ? -6.007 58.584 -66.019 1.00 29.05 248 LEU A O 1
ATOM 2017 N N . THR A 1 249 ? -7.751 59.584 -64.944 1.00 30.44 249 THR A N 1
ATOM 2018 C CA . THR A 1 249 ? -8.653 60.211 -65.948 1.00 30.44 249 THR A CA 1
ATOM 2019 C C . THR A 1 249 ? -9.561 59.369 -66.849 1.00 30.44 249 THR A C 1
ATOM 2021 O O . THR A 1 249 ? -9.103 58.591 -67.674 1.00 30.44 249 THR A O 1
ATOM 2024 N N . LEU A 1 250 ? -10.866 59.677 -66.704 1.00 31.06 250 LEU A N 1
ATOM 2025 C CA . LEU A 1 250 ? -11.880 59.950 -67.747 1.00 31.06 250 LEU A CA 1
ATOM 2026 C C . LEU A 1 250 ? -11.288 60.010 -69.170 1.00 31.06 250 LEU A C 1
ATOM 2028 O O . LEU A 1 250 ? -10.333 60.753 -69.380 1.00 31.06 250 LEU A O 1
ATOM 2032 N N . VAL A 1 251 ? -11.800 59.322 -70.191 1.00 35.59 251 VAL A N 1
ATOM 2033 C CA . VAL A 1 251 ? -13.178 58.980 -70.602 1.00 35.59 251 VAL A CA 1
ATOM 2034 C C . VAL A 1 251 ? -13.178 57.578 -71.206 1.00 35.59 251 VAL A C 1
ATOM 2036 O O . VAL A 1 251 ? -12.172 57.243 -71.869 1.00 35.59 251 VAL A O 1
#

Solvent-accessible surface area (backbone atoms only — not comparable to full-atom values): 14746 Å² total; per-residue (Å²): 117,68,72,58,51,58,53,46,62,63,53,44,61,72,54,46,57,67,60,71,67,57,82,72,87,71,70,71,88,73,65,74,61,68,68,59,54,51,53,52,50,52,52,50,54,53,62,69,63,54,51,79,86,70,42,95,46,73,67,41,52,50,51,31,47,78,67,76,36,43,45,61,57,55,45,53,57,41,52,54,37,47,51,51,32,68,65,29,29,53,40,32,62,82,64,43,84,60,59,69,80,37,42,66,49,59,73,68,53,59,67,65,59,38,50,50,16,31,37,48,28,31,52,32,19,50,51,41,38,50,53,54,52,47,44,50,72,74,41,56,73,54,55,75,48,70,68,51,50,50,49,39,24,47,28,31,45,42,30,38,34,29,61,70,63,56,82,66,93,63,68,81,52,84,92,58,52,75,63,56,55,49,52,39,35,53,49,32,37,53,51,30,66,55,42,45,77,81,41,101,31,63,70,42,32,51,51,22,47,52,27,46,49,52,42,47,71,76,66,37,72,83,77,72,66,71,85,81,84,89,80,89,86,81,85,84,75,86,85,79,91,79,91,77,80,89,83,86,78,90,130

Mean predicted aligned error: 11.56 Å